Protein AF-A0A0F9J067-F1 (afdb_monomer_lite)

Radius of gyration: 20.47 Å; chains: 1; bounding box: 49×41×65 Å

Organism: NCBI:txid412755

Structure (mmCIF, N/CA/C/O backbone):
data_AF-A0A0F9J067-F1
#
_entry.id   AF-A0A0F9J067-F1
#
loop_
_atom_site.group_PDB
_atom_site.id
_atom_site.type_symbol
_atom_site.label_atom_id
_atom_site.label_alt_id
_atom_site.label_comp_id
_atom_site.label_asym_id
_atom_site.label_entity_id
_atom_site.label_seq_id
_atom_site.pdbx_PDB_ins_code
_atom_site.Cartn_x
_atom_site.Cartn_y
_atom_site.Cartn_z
_atom_site.occupancy
_atom_site.B_iso_or_equiv
_atom_site.auth_seq_id
_atom_site.auth_comp_id
_atom_site.auth_asym_id
_atom_site.auth_atom_id
_atom_site.pdbx_PDB_model_num
ATOM 1 N N . VAL A 1 1 ? 17.848 -17.105 5.115 1.00 39.16 1 VAL A N 1
ATOM 2 C CA . VAL A 1 1 ? 18.273 -16.019 4.209 1.00 39.16 1 VAL A CA 1
ATOM 3 C C . VAL A 1 1 ? 17.125 -15.047 4.229 1.00 39.16 1 VAL A C 1
ATOM 5 O O . VAL A 1 1 ? 16.081 -15.389 3.713 1.00 39.16 1 VAL A O 1
ATOM 8 N N . THR A 1 2 ? 17.241 -13.952 4.971 1.00 39.03 2 THR A N 1
ATOM 9 C CA . THR A 1 2 ? 16.187 -12.936 5.014 1.00 39.03 2 THR A CA 1
ATOM 10 C C . THR A 1 2 ? 16.151 -12.292 3.635 1.00 39.03 2 THR A C 1
ATOM 12 O O . THR A 1 2 ? 17.121 -11.630 3.266 1.00 39.03 2 THR A O 1
ATOM 15 N N . GLY A 1 3 ? 15.093 -12.523 2.853 1.00 42.25 3 GLY A N 1
ATOM 16 C CA . GLY A 1 3 ? 14.877 -11.952 1.512 1.00 42.25 3 GLY A CA 1
ATOM 17 C C . GLY A 1 3 ? 14.774 -10.415 1.465 1.00 42.25 3 GLY A C 1
ATOM 18 O O . GLY A 1 3 ? 14.152 -9.849 0.578 1.00 42.25 3 GLY A O 1
ATOM 19 N N . SER A 1 4 ? 15.368 -9.717 2.431 1.00 48.19 4 SER A N 1
ATOM 20 C CA . SER A 1 4 ? 15.381 -8.262 2.583 1.00 48.19 4 SER A CA 1
ATOM 21 C C . SER A 1 4 ? 16.308 -7.568 1.580 1.00 48.19 4 SER A C 1
ATOM 23 O O . SER A 1 4 ? 16.268 -6.349 1.436 1.00 48.19 4 SER A O 1
ATOM 25 N N . TYR A 1 5 ? 17.146 -8.314 0.855 1.00 47.16 5 TYR A N 1
ATOM 26 C CA . TYR A 1 5 ? 18.001 -7.756 -0.187 1.00 47.16 5 TYR A CA 1
ATOM 27 C C . TYR A 1 5 ? 18.098 -8.697 -1.383 1.00 47.16 5 TYR A C 1
ATOM 29 O O . TYR A 1 5 ? 18.675 -9.781 -1.291 1.00 47.16 5 TYR A O 1
ATOM 37 N N . PHE A 1 6 ? 17.565 -8.237 -2.511 1.00 58.38 6 PHE A N 1
ATOM 38 C CA . PHE A 1 6 ? 17.792 -8.829 -3.820 1.00 58.38 6 PHE A CA 1
ATOM 39 C C . PHE A 1 6 ? 18.492 -7.792 -4.697 1.00 58.38 6 PHE A C 1
ATOM 41 O O . PHE A 1 6 ? 18.097 -6.623 -4.668 1.00 58.38 6 PHE A O 1
ATOM 48 N N . PRO A 1 7 ? 19.530 -8.175 -5.459 1.00 56.91 7 PRO A N 1
ATOM 49 C CA . PRO A 1 7 ? 20.086 -7.293 -6.471 1.00 56.91 7 PRO A CA 1
ATOM 50 C C . PRO A 1 7 ? 19.000 -7.015 -7.515 1.00 56.91 7 PRO A C 1
ATOM 52 O O . PRO A 1 7 ? 18.540 -7.928 -8.198 1.00 56.91 7 PRO A O 1
ATOM 55 N N . LEU A 1 8 ? 18.564 -5.760 -7.598 1.00 67.94 8 LEU A N 1
ATOM 56 C CA . LEU A 1 8 ? 17.595 -5.314 -8.593 1.00 67.94 8 LEU A CA 1
ATOM 57 C C . LEU A 1 8 ? 18.340 -4.876 -9.853 1.00 67.94 8 LEU A C 1
ATOM 59 O O . LEU A 1 8 ? 19.385 -4.231 -9.771 1.00 67.94 8 LEU A O 1
ATOM 63 N N . THR A 1 9 ? 17.791 -5.236 -11.008 1.00 68.12 9 THR A N 1
ATOM 64 C CA . THR A 1 9 ? 18.226 -4.732 -12.314 1.00 68.12 9 THR A CA 1
ATOM 65 C C . THR A 1 9 ? 17.107 -3.861 -12.863 1.00 68.12 9 THR A C 1
ATOM 67 O O . THR A 1 9 ? 15.935 -4.198 -12.710 1.00 68.12 9 THR A O 1
ATOM 70 N N . GLU A 1 10 ? 17.452 -2.725 -13.459 1.00 66.19 10 GLU A N 1
ATOM 71 C CA . GLU A 1 10 ? 16.477 -1.863 -14.120 1.00 66.19 10 GLU A CA 1
ATOM 72 C C . GLU A 1 10 ? 15.984 -2.554 -15.397 1.00 66.19 10 GLU A C 1
ATOM 74 O O . GLU A 1 10 ? 16.762 -2.796 -16.317 1.00 66.19 10 GLU A O 1
ATOM 79 N N . LEU A 1 11 ? 14.702 -2.926 -15.423 1.00 66.75 11 LEU A N 1
ATOM 80 C CA . LEU A 1 11 ? 14.092 -3.658 -16.539 1.00 66.75 11 LEU A CA 1
ATOM 81 C C . LEU A 1 11 ? 13.281 -2.743 -17.475 1.00 66.75 11 LEU A C 1
ATOM 83 O O . LEU A 1 11 ? 13.057 -3.083 -18.636 1.00 66.75 11 LEU A O 1
ATO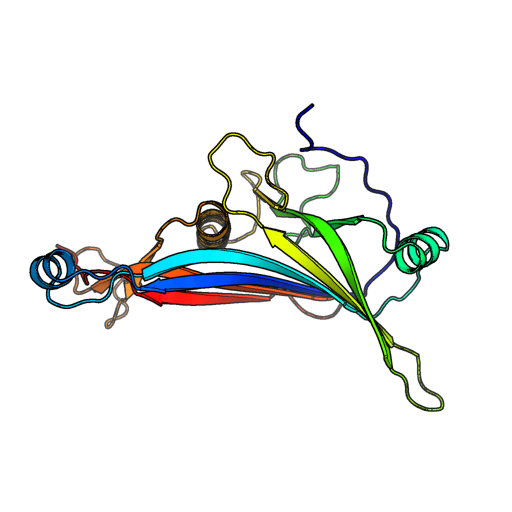M 87 N N . GLY A 1 12 ? 12.884 -1.559 -17.012 1.00 65.19 12 GLY A N 1
ATOM 88 C CA . GLY A 1 12 ? 12.138 -0.597 -17.815 1.00 65.19 12 GLY A CA 1
ATOM 89 C C . GLY A 1 12 ? 12.067 0.775 -17.157 1.00 65.19 12 GLY A C 1
ATOM 90 O O . GLY A 1 12 ? 12.209 0.905 -15.942 1.00 65.19 12 GLY A O 1
ATOM 91 N N . THR A 1 13 ? 11.838 1.792 -17.986 1.00 74.38 13 THR A N 1
ATOM 92 C CA . THR A 1 13 ? 11.758 3.202 -17.576 1.00 74.38 13 THR A CA 1
ATOM 93 C C . THR A 1 13 ? 10.319 3.701 -17.698 1.00 74.38 13 THR A C 1
ATOM 95 O O . THR A 1 13 ? 9.918 4.217 -18.739 1.00 74.38 13 THR A O 1
ATOM 98 N N . ALA A 1 14 ? 9.523 3.505 -16.645 1.00 79.06 14 ALA A N 1
ATOM 99 C CA . ALA A 1 14 ? 8.174 4.067 -16.541 1.00 79.06 14 ALA A CA 1
ATOM 100 C C . ALA A 1 14 ? 8.239 5.539 -16.103 1.00 79.06 14 ALA A C 1
ATOM 102 O O . ALA A 1 14 ? 9.030 5.887 -15.223 1.00 79.06 14 ALA A O 1
ATOM 103 N N . GLN A 1 15 ? 7.407 6.399 -16.693 1.00 81.94 15 GLN A N 1
ATOM 104 C CA . GLN A 1 15 ? 7.349 7.821 -16.329 1.00 81.94 15 GLN A CA 1
ATOM 105 C C . GLN A 1 15 ? 6.304 8.125 -15.250 1.00 81.94 15 GLN A C 1
ATOM 107 O O . GLN A 1 15 ? 6.372 9.185 -14.628 1.00 81.94 15 GLN A O 1
ATOM 112 N N . ALA A 1 16 ? 5.364 7.212 -14.994 1.00 85.25 16 ALA A N 1
ATOM 113 C CA . ALA A 1 16 ? 4.373 7.357 -13.934 1.00 85.25 16 ALA A CA 1
ATOM 114 C C . ALA A 1 16 ? 4.070 6.020 -13.250 1.00 85.25 16 ALA A C 1
ATOM 116 O O . ALA A 1 16 ? 4.153 4.950 -13.860 1.00 85.25 16 ALA A O 1
ATOM 117 N N . PHE A 1 17 ? 3.701 6.092 -11.972 1.00 88.75 17 PHE A N 1
ATOM 118 C CA . PHE A 1 17 ? 3.291 4.936 -11.190 1.00 88.75 17 PHE A CA 1
ATOM 119 C C . PHE A 1 17 ? 2.141 5.270 -10.238 1.00 88.75 17 PHE A C 1
ATOM 121 O O . PHE A 1 17 ? 2.041 6.384 -9.721 1.00 88.75 17 PHE A O 1
ATOM 128 N N . THR A 1 18 ? 1.318 4.263 -9.959 1.00 90.62 18 THR A N 1
ATOM 129 C CA . THR A 1 18 ? 0.327 4.289 -8.881 1.00 90.62 18 THR A CA 1
ATOM 130 C C . THR A 1 18 ? 0.466 3.020 -8.051 1.00 90.62 18 THR A C 1
ATOM 132 O O . THR A 1 18 ? 0.368 1.919 -8.577 1.00 90.62 18 THR A O 1
ATOM 135 N N . LEU A 1 19 ? 0.716 3.164 -6.753 1.00 90.00 19 LEU A N 1
ATOM 136 C CA . LEU A 1 19 ? 0.736 2.086 -5.768 1.00 90.00 19 LEU A CA 1
ATOM 137 C C . LEU A 1 19 ? -0.532 2.186 -4.920 1.00 90.00 19 LEU A C 1
ATOM 139 O O . LEU A 1 19 ? -0.690 3.136 -4.159 1.00 90.00 19 LEU A O 1
ATOM 143 N N . THR A 1 20 ? -1.397 1.184 -4.998 1.00 91.81 20 THR A N 1
ATOM 144 C CA . THR A 1 20 ? -2.650 1.125 -4.244 1.00 91.81 20 THR A CA 1
ATOM 145 C C . THR A 1 20 ? -2.626 -0.050 -3.280 1.00 91.81 20 THR A C 1
ATOM 147 O O . THR A 1 20 ? -2.474 -1.205 -3.667 1.00 91.81 20 THR A O 1
ATOM 150 N N . GLN A 1 21 ? -2.789 0.247 -2.000 1.00 89.88 21 GLN A N 1
ATOM 151 C CA . GLN A 1 21 ? -2.841 -0.707 -0.902 1.00 89.88 21 GLN A CA 1
ATOM 152 C C . GLN A 1 21 ? -4.263 -0.697 -0.350 1.00 89.88 21 GLN A C 1
ATOM 154 O O . GLN A 1 21 ? -4.714 0.337 0.127 1.00 89.88 21 GLN A O 1
ATOM 159 N N . THR A 1 22 ? -4.974 -1.817 -0.417 1.00 90.75 22 THR A N 1
ATOM 160 C CA . THR A 1 22 ? -6.360 -1.952 0.059 1.00 90.75 22 THR A CA 1
ATOM 161 C C . THR A 1 22 ? -6.450 -3.040 1.113 1.00 90.75 22 THR A C 1
ATOM 163 O O . THR A 1 22 ? -5.747 -4.046 1.039 1.00 90.75 22 THR A O 1
ATOM 166 N N . ALA A 1 23 ? -7.298 -2.836 2.115 1.00 86.94 23 ALA A N 1
ATOM 167 C CA . ALA A 1 23 ? -7.618 -3.832 3.122 1.00 86.94 23 ALA A CA 1
ATOM 168 C C . ALA A 1 23 ? -9.133 -3.900 3.303 1.00 86.94 23 ALA A C 1
ATOM 170 O O . ALA A 1 23 ? -9.772 -2.912 3.668 1.00 86.94 23 ALA A O 1
ATOM 171 N N . ASP A 1 24 ? -9.695 -5.086 3.089 1.00 85.94 24 ASP A N 1
ATOM 172 C CA . ASP A 1 24 ? -11.110 -5.330 3.350 1.00 85.94 24 ASP A CA 1
ATOM 173 C C . ASP A 1 24 ? -11.381 -5.274 4.853 1.00 85.94 24 ASP A C 1
ATOM 175 O O . ASP A 1 24 ? -10.602 -5.803 5.651 1.00 85.94 24 ASP A O 1
ATOM 179 N N . THR A 1 25 ? -12.512 -4.706 5.263 1.00 85.50 25 THR A N 1
ATOM 180 C CA . THR A 1 25 ? -12.922 -4.674 6.670 1.00 85.50 25 THR A CA 1
ATOM 181 C C . THR A 1 25 ? -14.102 -5.598 6.928 1.00 85.50 25 THR A C 1
ATOM 183 O O . THR A 1 25 ? -14.994 -5.782 6.104 1.00 85.50 25 THR A O 1
ATOM 186 N N . THR A 1 26 ? -14.103 -6.222 8.101 1.00 86.12 26 THR A N 1
ATOM 187 C CA . THR A 1 26 ? -15.228 -7.012 8.603 1.00 86.12 26 THR A CA 1
ATOM 188 C C . THR A 1 26 ? -15.712 -6.418 9.912 1.00 86.12 26 THR A C 1
ATOM 190 O O . THR A 1 26 ? -14.909 -6.109 10.796 1.00 86.12 26 THR A O 1
ATOM 193 N N . ASP A 1 27 ? -17.030 -6.299 10.036 1.00 86.44 27 ASP A N 1
ATOM 194 C CA . ASP A 1 27 ? -17.684 -5.919 11.280 1.00 86.44 27 ASP A CA 1
ATOM 195 C C . ASP A 1 27 ? -17.600 -7.085 12.279 1.00 86.44 27 ASP A C 1
ATOM 197 O O . ASP A 1 27 ? -18.097 -8.185 12.027 1.00 86.44 27 ASP A O 1
ATOM 201 N N . THR A 1 28 ? -16.921 -6.854 13.400 1.00 85.31 28 THR A N 1
ATOM 202 C CA . THR A 1 28 ? -16.752 -7.828 14.488 1.00 85.31 28 THR A CA 1
ATOM 203 C C . THR A 1 28 ? -17.627 -7.509 15.695 1.00 85.31 28 THR A C 1
ATOM 205 O O . THR A 1 28 ? -17.413 -8.065 16.770 1.00 85.31 28 THR A O 1
ATOM 208 N N . THR A 1 29 ? -18.589 -6.598 15.545 1.00 84.81 29 THR A N 1
ATOM 209 C CA . THR A 1 29 ? -19.422 -6.115 16.646 1.00 84.81 29 THR A CA 1
ATOM 210 C C . THR A 1 29 ? -20.325 -7.223 17.167 1.00 84.81 29 THR A C 1
ATOM 212 O O . THR A 1 29 ? -21.218 -7.705 16.470 1.00 84.81 29 THR A O 1
ATOM 215 N N . ASP A 1 30 ? -20.138 -7.592 18.430 1.00 84.69 30 ASP A N 1
ATOM 216 C CA . ASP A 1 30 ? -21.085 -8.422 19.164 1.00 84.69 30 ASP A CA 1
ATOM 217 C C . ASP A 1 30 ? -21.931 -7.578 20.131 1.00 84.69 30 ASP A C 1
ATOM 219 O O . ASP A 1 30 ? -21.621 -6.424 20.442 1.00 84.69 30 ASP A O 1
ATOM 223 N N . PHE A 1 31 ? -23.043 -8.146 20.610 1.00 81.31 31 PHE A N 1
ATOM 224 C CA . PHE A 1 31 ? -23.955 -7.435 21.512 1.00 81.31 31 PHE A CA 1
ATOM 225 C C . PHE A 1 31 ? -23.275 -6.976 22.808 1.00 81.31 31 PHE A C 1
ATOM 227 O O . PHE A 1 31 ? -23.651 -5.936 23.345 1.00 81.31 31 PHE A O 1
ATOM 234 N N . ALA A 1 32 ? -22.287 -7.723 23.309 1.00 85.88 32 ALA A N 1
ATOM 235 C CA . ALA A 1 32 ? -21.569 -7.363 24.528 1.00 85.88 32 ALA A CA 1
ATOM 236 C C . ALA A 1 32 ? -20.659 -6.146 24.294 1.00 85.88 32 ALA A C 1
ATOM 238 O O . ALA A 1 32 ? -20.650 -5.211 25.093 1.00 85.88 32 ALA A O 1
ATOM 239 N N . THR A 1 33 ? -19.961 -6.124 23.164 1.00 81.50 33 THR A N 1
ATOM 240 C CA . THR A 1 33 ? -19.059 -5.061 22.721 1.00 81.50 33 THR A CA 1
ATOM 241 C C . THR A 1 33 ? -19.837 -3.793 22.407 1.00 81.50 33 THR A C 1
ATOM 243 O O . THR A 1 33 ? -19.476 -2.730 22.904 1.00 81.50 33 THR A O 1
ATOM 246 N N . ALA A 1 34 ? -20.958 -3.906 21.687 1.00 80.69 34 ALA A N 1
ATOM 247 C CA . ALA A 1 34 ? -21.856 -2.784 21.422 1.00 80.69 34 ALA A CA 1
ATOM 248 C C . ALA A 1 34 ? -22.423 -2.183 22.719 1.00 80.69 34 ALA A C 1
ATOM 250 O O . ALA A 1 34 ? -22.503 -0.967 22.871 1.00 80.69 34 ALA A O 1
ATOM 251 N N . GLN A 1 35 ? -22.804 -3.011 23.695 1.00 79.56 35 GLN A N 1
ATOM 252 C CA . GLN A 1 35 ? -23.283 -2.508 24.987 1.00 79.56 35 GLN A CA 1
ATOM 253 C C . GLN A 1 35 ? -22.170 -1.836 25.800 1.00 79.56 35 GLN A C 1
ATOM 255 O O . GLN A 1 35 ? -22.423 -0.825 26.452 1.00 79.56 35 GLN A O 1
ATOM 260 N N . ALA A 1 36 ? -20.949 -2.370 25.748 1.00 80.56 36 ALA A N 1
ATOM 261 C CA . ALA A 1 36 ? -19.805 -1.839 26.482 1.00 80.56 36 ALA A CA 1
ATOM 262 C C . ALA A 1 36 ? -19.245 -0.542 25.878 1.00 80.56 36 ALA A C 1
ATOM 264 O O . ALA A 1 36 ? -18.768 0.314 26.621 1.00 80.56 36 ALA A O 1
ATOM 265 N N . ASN A 1 37 ? -19.298 -0.382 24.552 1.00 77.94 37 ASN A N 1
ATOM 266 C CA . ASN A 1 37 ? -18.706 0.762 23.859 1.00 77.94 37 ASN A CA 1
ATOM 267 C C . ASN A 1 37 ? -19.696 1.908 23.588 1.00 77.94 37 ASN A C 1
ATOM 269 O O . ASN A 1 37 ? -19.266 2.969 23.153 1.00 77.94 37 ASN A O 1
ATOM 273 N N . GLY A 1 38 ? -20.990 1.740 23.883 1.00 79.12 38 GLY A N 1
ATOM 274 C CA . GLY A 1 38 ? -22.013 2.769 23.656 1.00 79.12 38 GLY A CA 1
ATOM 275 C C . GLY A 1 38 ? -22.733 2.666 22.308 1.00 79.12 38 GLY A C 1
ATOM 276 O O . GLY A 1 38 ? -23.347 3.637 21.871 1.00 79.12 38 GLY A O 1
ATOM 277 N N . GLY A 1 39 ? -22.693 1.495 21.671 1.00 78.06 39 GLY A N 1
ATOM 278 C CA . GLY A 1 39 ? -23.427 1.168 20.449 1.00 78.06 39 GLY A CA 1
ATOM 279 C C . GLY A 1 39 ? -22.644 1.414 19.163 1.00 78.06 39 GLY A C 1
ATOM 280 O O . GLY A 1 39 ? -23.259 1.518 18.105 1.00 78.06 39 GLY A O 1
ATOM 281 N N . PHE A 1 40 ? -21.317 1.536 19.241 1.00 82.50 40 PHE A N 1
ATOM 282 C CA . PHE A 1 40 ? -20.477 1.745 18.064 1.00 82.50 40 PHE A CA 1
ATOM 283 C C . PHE A 1 40 ? -20.033 0.422 17.449 1.00 82.50 40 PHE A C 1
ATOM 285 O O . PHE A 1 40 ? -19.800 -0.565 18.153 1.00 82.50 40 PHE A O 1
ATOM 292 N N . ASN A 1 41 ? -19.848 0.424 16.133 1.00 83.69 41 ASN A N 1
ATOM 293 C CA . ASN A 1 41 ? -19.361 -0.756 15.438 1.00 83.69 41 ASN A CA 1
ATOM 294 C C . ASN A 1 41 ? -17.843 -0.889 15.603 1.00 83.69 41 ASN A C 1
ATOM 296 O O . ASN A 1 41 ? -17.102 0.089 15.493 1.00 83.69 41 ASN A O 1
ATOM 300 N N . THR A 1 42 ? -17.377 -2.109 15.834 1.00 85.00 42 THR A N 1
ATOM 301 C CA . THR A 1 42 ? -15.963 -2.489 15.793 1.00 85.00 42 THR A CA 1
ATOM 302 C C . THR A 1 42 ? -15.644 -3.131 14.452 1.00 85.00 42 THR A C 1
ATOM 304 O O . THR A 1 42 ? -16.280 -4.112 14.067 1.00 85.00 42 THR A O 1
ATOM 307 N N . MET A 1 43 ? -14.656 -2.583 13.755 1.00 85.12 43 MET A N 1
ATOM 308 C CA . MET A 1 43 ? -14.187 -3.041 12.454 1.00 85.12 43 MET A CA 1
ATOM 309 C C . MET A 1 43 ? -12.793 -3.638 12.590 1.00 85.12 43 MET A C 1
ATOM 311 O O . MET A 1 43 ? -11.947 -3.103 13.304 1.00 85.12 43 MET A O 1
ATOM 315 N N . ARG A 1 44 ? -12.540 -4.716 11.853 1.00 83.50 44 ARG A N 1
ATOM 316 C CA . ARG A 1 44 ? -11.225 -5.351 11.757 1.00 83.50 44 ARG A CA 1
ATOM 317 C C . ARG A 1 44 ? -10.830 -5.503 10.295 1.00 83.50 44 ARG A C 1
ATOM 319 O O . ARG A 1 44 ? -11.647 -5.949 9.493 1.00 83.50 44 ARG A O 1
ATOM 326 N N . GLN A 1 45 ? -9.582 -5.185 9.963 1.00 82.38 45 GLN A N 1
ATOM 327 C CA . GLN A 1 45 ? -9.026 -5.464 8.637 1.00 82.38 45 GLN A CA 1
ATOM 328 C C . GLN A 1 45 ? -8.884 -6.972 8.398 1.00 82.38 45 GLN A C 1
ATOM 330 O O . GLN A 1 45 ? -8.707 -7.763 9.327 1.00 82.38 45 GLN A O 1
ATOM 335 N N . THR A 1 46 ? -8.986 -7.373 7.139 1.00 80.56 46 THR A N 1
ATOM 336 C CA . THR A 1 46 ? -8.939 -8.766 6.705 1.00 80.56 46 THR A CA 1
ATOM 337 C C . THR A 1 46 ? -7.939 -8.930 5.566 1.00 80.56 46 THR A C 1
ATOM 339 O O . THR A 1 46 ? -6.742 -8.747 5.790 1.00 80.56 46 THR A O 1
ATOM 342 N N . LEU A 1 47 ? -8.378 -9.316 4.370 1.00 82.62 47 LEU A N 1
ATOM 343 C CA . LEU A 1 47 ? -7.476 -9.523 3.246 1.00 82.62 47 LEU A CA 1
ATOM 344 C C . LEU A 1 47 ? -6.882 -8.180 2.808 1.00 82.62 47 LEU A C 1
ATOM 346 O O . LEU A 1 47 ? -7.621 -7.248 2.495 1.00 82.62 47 LEU A O 1
ATOM 350 N N . ALA A 1 48 ? -5.552 -8.102 2.785 1.00 84.69 48 ALA A N 1
ATOM 351 C CA . ALA A 1 48 ? -4.828 -6.965 2.241 1.00 84.69 48 ALA A CA 1
ATOM 352 C C . ALA A 1 48 ? -4.387 -7.274 0.806 1.00 84.69 48 ALA A C 1
ATOM 354 O O . ALA A 1 48 ? -3.901 -8.367 0.506 1.00 84.69 48 ALA A O 1
ATOM 355 N N . THR A 1 49 ? -4.545 -6.305 -0.082 1.00 86.75 49 THR A N 1
ATOM 356 C CA . THR A 1 49 ? -4.152 -6.396 -1.487 1.00 86.75 49 THR A CA 1
ATOM 357 C C . THR A 1 49 ? -3.313 -5.181 -1.844 1.00 86.75 49 THR A C 1
ATOM 359 O O . THR A 1 49 ? -3.641 -4.058 -1.467 1.00 86.75 49 THR A O 1
ATOM 362 N N . VAL A 1 50 ? -2.220 -5.405 -2.565 1.00 87.44 50 VAL A N 1
ATOM 363 C CA . VAL A 1 50 ? -1.332 -4.354 -3.055 1.00 87.44 50 VAL A CA 1
ATOM 364 C C . VAL A 1 50 ? -1.264 -4.453 -4.569 1.00 87.44 50 VAL A C 1
ATOM 366 O O . VAL A 1 50 ? -0.847 -5.475 -5.111 1.00 87.44 50 VAL A O 1
ATOM 369 N N . ALA A 1 51 ? -1.650 -3.379 -5.241 1.00 88.62 51 ALA A N 1
ATOM 370 C CA . ALA A 1 51 ? -1.585 -3.237 -6.682 1.00 88.62 51 ALA A CA 1
ATOM 371 C C . ALA A 1 51 ? -0.601 -2.125 -7.055 1.00 88.62 51 ALA A C 1
ATOM 373 O O . ALA A 1 51 ? -0.533 -1.096 -6.385 1.00 88.62 51 ALA A O 1
ATOM 374 N N . ILE A 1 52 ? 0.160 -2.340 -8.123 1.00 88.38 52 ILE A N 1
ATOM 375 C CA . ILE A 1 52 ? 1.024 -1.328 -8.727 1.00 88.38 52 ILE A CA 1
ATOM 376 C C . ILE A 1 52 ? 0.643 -1.203 -10.192 1.00 88.38 52 ILE A C 1
ATOM 378 O O . ILE A 1 52 ? 0.621 -2.191 -10.918 1.00 88.38 52 ILE A O 1
ATOM 382 N N . GLU A 1 53 ? 0.395 0.013 -10.638 1.00 87.75 53 GLU A N 1
ATOM 383 C CA . GLU A 1 53 ? 0.281 0.348 -12.046 1.00 87.75 53 GLU A CA 1
ATOM 384 C C . GLU A 1 53 ? 1.517 1.140 -12.458 1.00 87.75 53 GLU A C 1
ATOM 386 O O . GLU A 1 53 ? 1.860 2.134 -11.817 1.00 87.75 53 GLU A O 1
ATOM 391 N N . LEU A 1 54 ? 2.194 0.683 -13.509 1.00 85.31 54 LEU A N 1
ATOM 392 C CA . LEU A 1 54 ? 3.273 1.412 -14.168 1.00 85.31 54 LEU A CA 1
ATOM 393 C C . LEU A 1 54 ? 2.776 1.831 -15.546 1.00 85.31 54 LEU A C 1
ATOM 395 O O . LEU A 1 54 ? 2.258 0.996 -16.283 1.00 85.31 54 LEU A O 1
ATOM 399 N N . SER A 1 55 ? 2.944 3.103 -15.890 1.00 83.44 55 SER A N 1
ATOM 400 C CA . SER A 1 55 ? 2.494 3.645 -17.173 1.00 83.44 55 SER A CA 1
ATOM 401 C C . SER A 1 55 ? 3.557 4.534 -17.809 1.00 83.44 55 SER A C 1
ATOM 403 O O . SER A 1 55 ? 4.523 4.947 -17.152 1.00 83.44 55 SER A O 1
ATOM 405 N N . GLN A 1 56 ? 3.369 4.845 -19.095 1.00 75.31 56 GLN A N 1
ATOM 406 C CA . GLN A 1 56 ? 4.244 5.741 -19.854 1.00 75.31 56 GLN A CA 1
ATOM 407 C C . GLN A 1 56 ? 5.676 5.216 -19.916 1.00 75.31 56 GLN A C 1
ATOM 409 O O . GLN A 1 56 ? 6.639 5.910 -19.578 1.00 75.31 56 GLN A O 1
ATOM 414 N N . PHE A 1 57 ? 5.817 3.957 -20.328 1.00 76.00 57 PHE A N 1
ATOM 415 C CA . PHE A 1 57 ? 7.125 3.365 -20.576 1.00 76.00 57 PHE A CA 1
ATOM 416 C C . PHE A 1 57 ? 7.830 4.092 -21.727 1.00 76.00 57 PHE A C 1
ATOM 418 O O . PHE A 1 57 ? 7.348 4.123 -22.854 1.00 76.00 57 PHE A O 1
ATOM 425 N N . TYR A 1 58 ? 8.991 4.683 -21.437 1.00 59.22 58 TYR A N 1
ATOM 426 C CA . TYR A 1 58 ? 9.835 5.343 -22.439 1.00 59.22 58 TYR A CA 1
ATOM 427 C C . TYR A 1 58 ? 10.752 4.346 -23.158 1.00 59.22 58 TYR A C 1
ATOM 429 O O . TYR A 1 58 ? 10.995 4.441 -24.359 1.00 59.22 58 TYR A O 1
ATOM 437 N N . SER A 1 59 ? 11.284 3.374 -22.416 1.00 65.06 59 SER A N 1
ATOM 438 C CA . SER A 1 59 ? 12.029 2.249 -22.974 1.00 65.06 59 SER A CA 1
ATOM 439 C C . SER A 1 59 ? 11.877 1.007 -22.100 1.00 65.06 59 SER A C 1
ATOM 441 O O . SER A 1 59 ? 11.892 1.091 -20.866 1.00 65.06 59 SER A O 1
ATOM 443 N N . VAL A 1 60 ? 11.748 -0.145 -22.756 1.00 66.31 60 VAL A N 1
ATOM 444 C CA . VAL A 1 60 ? 11.648 -1.468 -22.130 1.00 66.31 60 VAL A CA 1
ATOM 445 C C . VAL A 1 60 ? 12.828 -2.327 -22.572 1.00 66.31 60 VAL A C 1
ATOM 447 O O . VAL A 1 60 ? 13.150 -2.401 -23.761 1.00 66.31 60 VAL A O 1
ATOM 450 N N . ALA A 1 61 ? 13.508 -2.972 -21.624 1.00 66.94 61 ALA A N 1
ATOM 451 C CA . ALA A 1 61 ? 14.544 -3.940 -21.962 1.00 66.94 61 ALA A CA 1
ATOM 452 C C . ALA A 1 61 ? 13.903 -5.193 -22.585 1.00 66.94 61 ALA A C 1
ATOM 454 O O . ALA A 1 61 ? 12.792 -5.583 -22.227 1.00 66.94 61 ALA A O 1
ATOM 455 N N . ALA A 1 62 ? 14.623 -5.886 -23.472 1.00 64.06 62 ALA A N 1
ATOM 456 C CA . ALA A 1 62 ? 14.137 -7.141 -24.061 1.00 64.06 62 ALA A CA 1
ATOM 457 C C . ALA A 1 62 ? 13.796 -8.203 -22.991 1.00 64.06 62 ALA A C 1
ATOM 459 O O . ALA A 1 62 ? 12.897 -9.021 -23.175 1.00 64.06 62 ALA A O 1
ATOM 460 N N . GLU A 1 63 ? 14.494 -8.157 -21.855 1.00 68.00 63 GLU A N 1
ATOM 461 C CA . GLU A 1 63 ? 14.283 -9.024 -20.692 1.00 68.00 63 GLU A CA 1
ATOM 462 C C . GLU A 1 63 ? 12.959 -8.730 -19.971 1.00 68.00 63 GLU A C 1
ATOM 464 O O . GLU A 1 63 ? 12.316 -9.657 -19.485 1.00 68.00 63 GLU A O 1
ATOM 469 N N . PHE A 1 64 ? 12.504 -7.472 -19.962 1.00 72.25 64 PHE A N 1
ATOM 470 C CA . PHE A 1 64 ? 11.204 -7.097 -19.402 1.00 72.25 64 PHE A CA 1
ATOM 471 C C . PHE A 1 64 ? 10.065 -7.680 -20.232 1.00 72.25 64 PHE A C 1
ATOM 473 O O . PHE A 1 64 ? 9.192 -8.352 -19.694 1.00 72.25 64 PHE A O 1
ATOM 480 N N . HIS A 1 65 ? 10.136 -7.528 -21.556 1.00 70.38 65 HIS A N 1
ATOM 481 C CA . HIS A 1 65 ? 9.151 -8.112 -22.466 1.00 70.38 65 HIS A CA 1
ATOM 482 C C . HIS A 1 65 ? 9.100 -9.646 -22.333 1.00 70.38 65 HIS A C 1
ATOM 484 O O . HIS A 1 65 ? 8.023 -10.240 -22.309 1.00 70.38 65 HIS A O 1
ATOM 490 N N . ALA A 1 66 ? 10.255 -10.309 -22.194 1.00 73.31 66 ALA A N 1
ATOM 491 C CA . ALA A 1 66 ? 10.306 -11.752 -21.958 1.00 73.31 66 ALA A CA 1
ATOM 492 C C . ALA A 1 66 ? 9.647 -12.155 -20.624 1.00 73.31 66 ALA A C 1
ATOM 494 O O . ALA A 1 66 ? 8.884 -13.123 -20.599 1.00 73.31 66 ALA A O 1
ATOM 495 N N . ALA A 1 67 ? 9.886 -11.399 -19.546 1.00 72.44 67 ALA A N 1
ATOM 496 C CA . ALA A 1 67 ? 9.267 -11.637 -18.242 1.00 72.44 67 ALA A CA 1
ATOM 497 C C . ALA A 1 67 ? 7.742 -11.423 -18.265 1.00 72.44 67 ALA A C 1
ATOM 499 O O . ALA A 1 67 ? 7.000 -12.207 -17.669 1.00 72.44 67 ALA A O 1
ATOM 500 N N . LEU A 1 68 ? 7.260 -10.414 -19.002 1.00 73.25 68 LEU A N 1
ATOM 501 C CA . LEU A 1 68 ? 5.827 -10.180 -19.212 1.00 73.25 68 LEU A CA 1
ATOM 502 C C . LEU A 1 68 ? 5.168 -11.346 -19.963 1.00 73.25 68 LEU A C 1
ATOM 504 O O . LEU A 1 68 ? 4.139 -11.859 -19.520 1.00 73.25 68 LEU A O 1
ATOM 508 N N . LEU A 1 69 ? 5.788 -11.828 -21.048 1.00 76.19 69 LEU A N 1
ATOM 509 C CA . LEU A 1 69 ? 5.292 -12.978 -21.816 1.00 76.19 69 LEU A CA 1
ATOM 510 C C . LEU A 1 69 ? 5.265 -14.270 -20.991 1.00 76.19 69 LEU A C 1
ATOM 512 O O . LEU A 1 69 ? 4.319 -15.054 -21.099 1.00 76.19 69 LEU A O 1
ATOM 516 N N . ALA A 1 70 ? 6.292 -14.496 -20.172 1.00 78.81 70 ALA A N 1
ATOM 517 C CA . ALA A 1 70 ? 6.381 -15.658 -19.293 1.00 78.81 70 ALA A CA 1
ATOM 518 C C . ALA A 1 70 ? 5.445 -15.562 -18.072 1.00 78.81 70 ALA A C 1
ATOM 520 O O . ALA A 1 70 ? 5.147 -16.584 -17.452 1.00 78.81 70 ALA A O 1
ATOM 521 N N . ARG A 1 71 ? 4.926 -14.359 -17.773 1.00 74.75 71 ARG A N 1
ATOM 522 C CA . ARG A 1 71 ? 4.194 -14.023 -16.539 1.00 74.75 71 ARG A CA 1
ATOM 523 C C . ARG A 1 71 ? 5.010 -14.341 -15.288 1.00 74.75 71 ARG A C 1
ATOM 525 O O . ARG A 1 71 ? 4.477 -14.855 -14.299 1.00 74.75 71 ARG A O 1
ATOM 532 N N . ASP A 1 72 ? 6.300 -14.044 -15.366 1.00 79.19 72 ASP A N 1
ATOM 533 C CA . ASP A 1 72 ? 7.235 -14.278 -14.277 1.00 79.19 72 ASP A CA 1
ATOM 534 C C . ASP A 1 72 ? 6.940 -13.348 -13.091 1.00 79.19 72 ASP A C 1
ATOM 536 O O . ASP A 1 72 ? 6.377 -12.259 -13.229 1.00 79.19 72 ASP A O 1
ATOM 540 N N . GLU A 1 73 ? 7.309 -13.803 -11.894 1.00 78.38 73 GLU A N 1
ATOM 541 C CA . GLU A 1 73 ? 7.260 -12.987 -10.682 1.00 78.38 73 GLU A CA 1
ATOM 542 C C . GLU A 1 73 ? 8.382 -11.946 -10.716 1.00 78.38 73 GLU A C 1
ATOM 544 O O . GLU A 1 73 ? 9.554 -12.287 -10.882 1.00 78.38 73 GLU A O 1
ATOM 549 N N . LEU A 1 74 ? 8.026 -10.677 -10.524 1.00 79.19 74 LEU A N 1
ATOM 550 C CA . LEU A 1 74 ? 8.960 -9.556 -10.514 1.00 79.19 74 LEU A CA 1
ATOM 551 C C . LEU A 1 74 ? 8.988 -8.894 -9.140 1.00 79.19 74 LEU A C 1
ATOM 553 O O . LEU A 1 74 ? 7.952 -8.667 -8.517 1.00 79.19 74 LEU A O 1
ATOM 557 N N . ILE A 1 75 ? 10.186 -8.541 -8.675 1.00 80.88 75 ILE A N 1
ATOM 558 C CA . ILE A 1 75 ? 10.346 -7.703 -7.486 1.00 80.88 75 ILE A CA 1
ATOM 559 C C . ILE A 1 75 ? 10.302 -6.249 -7.937 1.00 80.88 75 ILE A C 1
ATOM 561 O O . ILE A 1 75 ? 11.200 -5.795 -8.646 1.00 80.88 75 ILE A O 1
ATOM 565 N N . ILE A 1 76 ? 9.279 -5.519 -7.502 1.00 81.94 76 ILE A N 1
ATOM 566 C CA . ILE A 1 76 ? 9.150 -4.087 -7.779 1.00 81.94 76 ILE A CA 1
ATOM 567 C C . ILE A 1 76 ? 9.544 -3.318 -6.524 1.00 81.94 76 ILE A C 1
ATOM 569 O O . ILE A 1 76 ? 9.116 -3.656 -5.417 1.00 81.94 76 ILE A O 1
ATOM 573 N N . GLN A 1 77 ? 10.368 -2.287 -6.7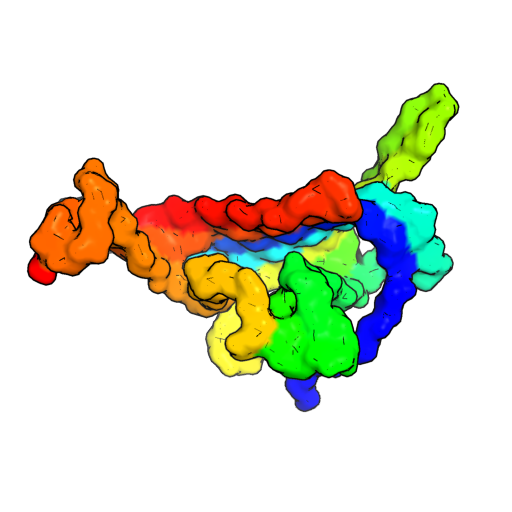08 1.00 83.75 77 GLN A N 1
ATOM 574 C CA . GLN A 1 77 ? 10.783 -1.371 -5.656 1.00 83.75 77 GLN A CA 1
ATOM 575 C C . GLN A 1 77 ? 10.414 0.065 -6.027 1.00 83.75 77 GLN A C 1
ATOM 577 O O . GLN A 1 77 ? 10.781 0.532 -7.102 1.00 83.75 77 GLN A O 1
ATOM 582 N N . ILE A 1 78 ? 9.766 0.780 -5.108 1.00 84.00 78 ILE A N 1
ATOM 583 C CA . ILE A 1 78 ? 9.420 2.198 -5.256 1.00 84.00 78 ILE A CA 1
ATOM 584 C C . ILE A 1 78 ? 10.081 2.981 -4.119 1.00 84.00 78 ILE A C 1
ATOM 586 O O . ILE A 1 78 ? 9.983 2.583 -2.959 1.00 84.00 78 ILE A O 1
ATOM 590 N N . ASN A 1 79 ? 10.740 4.098 -4.444 1.00 84.25 79 ASN A N 1
ATOM 591 C CA . ASN A 1 79 ? 11.348 5.005 -3.466 1.00 84.25 79 ASN A CA 1
ATOM 592 C C . ASN A 1 79 ? 10.773 6.434 -3.591 1.00 84.25 79 ASN A C 1
ATOM 594 O O . ASN A 1 79 ? 11.378 7.273 -4.265 1.00 84.25 79 ASN A O 1
ATOM 598 N N . PRO A 1 80 ? 9.613 6.735 -2.973 1.00 79.62 80 PRO A N 1
ATOM 599 C CA . PRO A 1 80 ? 8.948 8.037 -3.095 1.00 79.62 80 PRO A CA 1
ATOM 600 C C . PRO A 1 80 ? 9.723 9.228 -2.526 1.00 79.62 80 PRO A C 1
ATOM 602 O O . PRO A 1 80 ? 9.455 10.361 -2.914 1.00 79.62 80 PRO A O 1
ATOM 605 N N . ASP A 1 81 ? 10.651 9.020 -1.592 1.00 73.38 81 ASP A N 1
ATOM 606 C CA . ASP A 1 81 ? 11.386 10.137 -0.986 1.00 73.38 81 ASP A CA 1
ATOM 607 C C . ASP A 1 81 ? 12.567 10.623 -1.843 1.00 73.38 81 ASP A C 1
ATOM 609 O O . ASP A 1 81 ? 13.175 11.648 -1.531 1.00 73.38 81 ASP A O 1
ATOM 613 N N . GLY A 1 82 ? 12.906 9.889 -2.912 1.00 71.00 82 GLY A N 1
ATOM 614 C CA . GLY A 1 82 ? 14.047 10.169 -3.790 1.00 71.00 82 GLY A CA 1
ATOM 615 C C . GLY A 1 82 ? 15.416 10.153 -3.092 1.00 71.00 82 GLY A C 1
ATOM 616 O O . GLY A 1 82 ? 16.431 10.409 -3.736 1.00 71.00 82 GLY A O 1
ATOM 617 N N . ALA A 1 83 ? 15.467 9.860 -1.789 1.00 69.38 83 ALA A N 1
ATOM 618 C CA . ALA A 1 83 ? 16.654 9.999 -0.954 1.00 69.38 83 ALA A CA 1
ATOM 619 C C . ALA A 1 83 ? 17.528 8.736 -0.954 1.00 69.38 83 ALA A C 1
ATOM 621 O O . ALA A 1 83 ? 18.734 8.831 -0.692 1.00 69.38 83 ALA A O 1
ATOM 622 N N . TYR A 1 84 ? 16.955 7.587 -1.341 1.00 66.31 84 TYR A N 1
ATOM 623 C CA . TYR A 1 84 ? 17.681 6.344 -1.583 1.00 66.31 84 TYR A CA 1
ATOM 624 C C . TYR A 1 84 ? 18.506 6.431 -2.870 1.00 66.31 84 TYR A C 1
ATOM 626 O O . TYR A 1 84 ? 18.219 5.841 -3.908 1.00 66.31 84 TYR A O 1
ATOM 634 N N . THR A 1 85 ? 19.584 7.189 -2.783 1.00 59.88 85 THR A N 1
ATOM 635 C CA . THR A 1 85 ? 20.746 7.029 -3.645 1.00 59.88 85 THR A CA 1
ATOM 636 C C . THR A 1 85 ? 21.671 6.072 -2.901 1.00 59.88 85 THR A C 1
ATOM 638 O O . THR A 1 85 ? 21.783 6.173 -1.681 1.00 59.88 85 THR A O 1
ATOM 641 N N . GLY A 1 86 ? 22.373 5.155 -3.571 1.00 56.41 86 GLY A N 1
ATOM 642 C CA . GLY A 1 86 ? 23.313 4.224 -2.912 1.00 56.41 86 GLY A CA 1
ATOM 643 C C . GLY A 1 86 ? 24.421 4.882 -2.055 1.00 56.41 86 GLY A C 1
ATOM 644 O O . GLY A 1 86 ? 25.263 4.182 -1.501 1.00 56.41 86 GLY A O 1
ATOM 645 N N . ALA A 1 87 ? 24.426 6.216 -1.948 1.00 51.12 87 ALA A N 1
ATOM 646 C CA . ALA A 1 87 ? 25.270 7.059 -1.116 1.00 51.12 87 ALA A CA 1
ATOM 647 C C . ALA A 1 87 ? 24.680 7.418 0.271 1.00 51.12 87 ALA A C 1
ATOM 649 O O . ALA A 1 87 ? 25.446 7.856 1.128 1.00 51.12 87 ALA A O 1
ATOM 650 N N . SER A 1 88 ? 23.373 7.247 0.525 1.00 53.50 88 SER A N 1
ATOM 651 C CA . SER A 1 88 ? 22.752 7.560 1.826 1.00 53.50 88 SER A CA 1
ATOM 652 C C . SER A 1 88 ? 22.057 6.332 2.427 1.00 53.50 88 SER A C 1
ATOM 654 O O . SER A 1 88 ? 20.916 6.031 2.082 1.00 53.50 88 SER A O 1
ATOM 656 N N . PRO A 1 89 ? 22.710 5.603 3.351 1.00 64.19 89 PRO A N 1
ATOM 657 C CA . PRO A 1 89 ? 22.149 4.387 3.940 1.00 64.19 89 PRO A CA 1
ATOM 658 C C . PRO A 1 89 ? 21.076 4.656 5.008 1.00 64.19 89 PRO A C 1
ATOM 660 O O . PRO A 1 89 ? 20.591 3.712 5.623 1.00 64.19 89 PRO A O 1
ATOM 663 N N . THR A 1 90 ? 20.735 5.918 5.287 1.00 65.75 90 THR A N 1
ATOM 664 C CA . THR A 1 90 ? 19.857 6.303 6.408 1.00 65.75 90 THR A CA 1
ATOM 665 C C . THR A 1 90 ? 18.643 7.135 6.003 1.00 65.75 90 THR A C 1
ATOM 667 O O . THR A 1 90 ? 17.708 7.239 6.796 1.00 65.75 90 THR A O 1
ATOM 670 N N . ALA A 1 91 ? 18.633 7.715 4.801 1.00 69.88 91 ALA A N 1
ATOM 671 C CA . ALA A 1 91 ? 17.510 8.484 4.271 1.00 69.88 91 ALA A CA 1
ATOM 672 C C . ALA A 1 91 ? 16.864 7.692 3.133 1.00 69.88 91 ALA A C 1
ATOM 674 O O . ALA A 1 91 ? 17.311 7.771 1.992 1.00 69.88 91 ALA A O 1
ATOM 675 N N . TYR A 1 92 ? 15.878 6.866 3.474 1.00 77.00 92 TYR A N 1
ATOM 676 C CA . TYR A 1 92 ? 15.142 6.067 2.502 1.00 77.00 92 TYR A CA 1
ATOM 677 C C . TYR A 1 92 ? 13.721 5.801 2.986 1.00 77.00 92 TYR A C 1
ATOM 679 O O . TYR A 1 92 ? 13.475 5.697 4.186 1.00 77.00 92 TYR A O 1
ATOM 687 N N . SER A 1 93 ? 12.790 5.658 2.055 1.00 81.25 93 SER A N 1
ATOM 688 C CA . SER A 1 93 ? 11.450 5.156 2.313 1.00 81.25 93 SER A CA 1
ATOM 689 C C . SER A 1 93 ? 11.094 4.292 1.127 1.00 81.25 93 SER A C 1
ATOM 691 O O . SER A 1 93 ? 10.825 4.809 0.049 1.00 81.25 93 SER A O 1
ATOM 693 N N . ILE A 1 94 ? 11.185 2.980 1.307 1.00 84.00 94 ILE A N 1
ATOM 694 C CA . ILE A 1 94 ? 11.158 2.025 0.207 1.00 84.00 94 ILE A CA 1
ATOM 695 C C . ILE A 1 94 ? 9.959 1.105 0.376 1.00 84.00 94 ILE A C 1
ATOM 697 O O . ILE A 1 94 ? 9.839 0.434 1.399 1.00 84.00 94 ILE A O 1
ATOM 701 N N . ALA A 1 95 ? 9.119 1.038 -0.654 1.00 85.44 95 ALA A N 1
ATOM 702 C CA . ALA A 1 95 ? 8.142 -0.028 -0.822 1.00 85.44 95 ALA A CA 1
ATOM 703 C C . ALA A 1 95 ? 8.753 -1.130 -1.681 1.00 85.44 95 ALA A C 1
ATOM 705 O O . ALA A 1 95 ? 9.298 -0.844 -2.752 1.00 85.44 95 ALA A O 1
ATOM 706 N N . ARG A 1 96 ? 8.641 -2.387 -1.250 1.00 84.69 96 ARG A N 1
ATOM 707 C CA . ARG A 1 96 ? 9.079 -3.538 -2.043 1.00 84.69 96 ARG A CA 1
ATOM 708 C C . ARG A 1 96 ? 8.080 -4.678 -1.941 1.00 84.69 96 ARG A C 1
ATOM 710 O O . ARG A 1 96 ? 7.599 -4.984 -0.856 1.00 84.69 96 ARG A O 1
ATOM 717 N N . GLY A 1 97 ? 7.814 -5.350 -3.057 1.00 80.31 97 GLY A N 1
ATOM 718 C CA . GLY A 1 97 ? 7.022 -6.578 -3.054 1.00 80.31 97 GLY A CA 1
ATOM 719 C C . GLY A 1 97 ? 7.252 -7.463 -4.268 1.00 80.31 97 GLY A C 1
ATOM 720 O O . GLY A 1 97 ? 7.886 -7.045 -5.239 1.00 80.31 97 GLY A O 1
ATOM 721 N N . TYR A 1 98 ? 6.735 -8.688 -4.183 1.00 83.19 98 TYR A N 1
ATOM 722 C CA . TYR A 1 98 ? 6.735 -9.666 -5.272 1.00 83.19 98 TYR A CA 1
ATOM 723 C C . TYR A 1 98 ? 5.422 -9.583 -6.032 1.00 83.19 98 TYR A C 1
ATOM 725 O O . TYR A 1 98 ? 4.365 -9.903 -5.495 1.00 83.19 98 TYR A O 1
ATOM 733 N N . PHE A 1 99 ? 5.482 -9.175 -7.286 1.00 82.56 99 PHE A N 1
ATOM 734 C CA . PHE A 1 99 ? 4.301 -8.937 -8.090 1.00 82.56 99 PHE A CA 1
ATOM 735 C C . PHE A 1 99 ? 4.244 -9.863 -9.294 1.00 82.56 99 PHE A C 1
ATOM 737 O O . PHE A 1 99 ? 5.269 -10.265 -9.844 1.00 82.56 99 PHE A O 1
ATOM 744 N N . LYS A 1 100 ? 3.021 -10.159 -9.736 1.00 81.88 100 LYS A N 1
ATOM 745 C CA . LYS A 1 100 ? 2.764 -10.781 -11.036 1.00 81.88 100 LYS A CA 1
ATOM 746 C C . LYS A 1 100 ? 2.077 -9.784 -11.959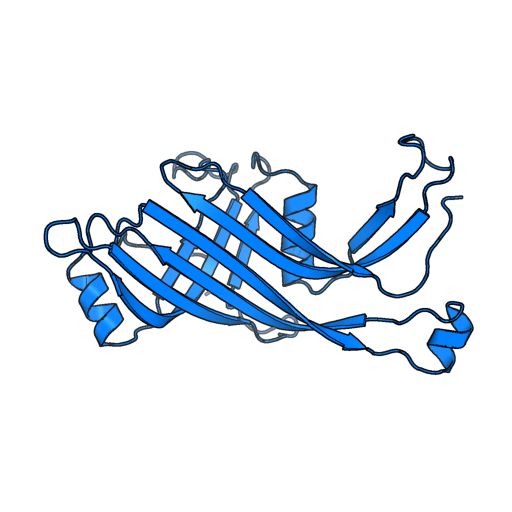 1.00 81.88 100 LYS A C 1
ATOM 748 O O . LYS A 1 100 ? 1.175 -9.083 -11.487 1.00 81.88 100 LYS A O 1
ATOM 753 N N . PRO A 1 101 ? 2.454 -9.731 -13.247 1.00 82.31 101 PRO A N 1
ATOM 754 C CA . PRO A 1 101 ? 1.708 -8.956 -14.225 1.00 82.31 101 PRO A CA 1
ATOM 755 C C . PRO A 1 101 ? 0.312 -9.570 -14.389 1.00 82.31 101 PRO A C 1
ATOM 757 O O . PRO A 1 101 ? 0.166 -10.779 -14.592 1.00 82.31 101 PRO A O 1
ATOM 760 N N . VAL A 1 102 ? -0.720 -8.739 -14.257 1.00 80.94 102 VAL A N 1
ATOM 761 C CA . VAL A 1 102 ? -2.130 -9.138 -14.389 1.00 80.94 102 VAL A CA 1
ATOM 762 C C . VAL A 1 102 ? -2.680 -8.689 -15.732 1.00 80.94 102 VAL A C 1
ATOM 764 O O . VAL A 1 102 ? -3.282 -9.490 -16.449 1.00 80.94 102 VAL A O 1
ATOM 767 N N . THR A 1 103 ? -2.438 -7.426 -16.068 1.00 80.50 103 THR A N 1
ATOM 768 C CA . THR A 1 103 ? -2.947 -6.783 -17.276 1.00 80.50 103 THR A CA 1
ATOM 769 C C . THR A 1 103 ? -1.827 -5.988 -17.919 1.00 80.50 103 THR A C 1
ATOM 771 O O . THR A 1 103 ? -1.055 -5.336 -17.220 1.00 80.50 103 THR A O 1
ATOM 774 N N . ASP A 1 104 ? -1.775 -6.049 -19.240 1.00 81.12 104 ASP A N 1
ATOM 775 C CA . ASP A 1 104 ? -0.918 -5.245 -20.099 1.00 81.12 104 ASP A CA 1
ATOM 776 C C . ASP A 1 104 ? -1.831 -4.590 -21.144 1.00 81.12 104 ASP A C 1
ATOM 778 O O . ASP A 1 104 ? -2.654 -5.278 -21.765 1.00 81.12 104 ASP A O 1
ATOM 782 N N . ASN A 1 105 ? -1.776 -3.265 -21.243 1.00 80.12 105 ASN A N 1
ATOM 783 C CA . ASN A 1 105 ? -2.652 -2.466 -22.084 1.00 80.12 105 ASN A CA 1
ATOM 784 C C . ASN A 1 105 ? -1.844 -1.466 -22.911 1.00 80.12 105 ASN A C 1
ATOM 786 O O . ASN A 1 105 ? -1.063 -0.689 -22.367 1.00 80.12 105 ASN A O 1
ATOM 790 N N . TYR A 1 106 ? -2.130 -1.433 -24.211 1.00 78.38 106 TYR A N 1
ATOM 791 C CA . TYR A 1 106 ? -1.581 -0.457 -25.143 1.00 78.38 106 TYR A CA 1
ATOM 792 C C . TYR A 1 106 ? -2.686 0.485 -25.598 1.00 78.38 106 TYR A C 1
ATOM 794 O O . TYR A 1 106 ? -3.755 0.049 -26.036 1.00 78.38 106 TYR A O 1
ATOM 802 N N . GLU A 1 107 ? -2.419 1.779 -25.526 1.00 77.31 107 GLU A N 1
ATOM 803 C CA . GLU A 1 107 ? -3.302 2.823 -26.023 1.00 77.31 107 GLU A CA 1
ATOM 804 C C . GLU A 1 107 ? -2.517 3.808 -26.891 1.00 77.31 107 GLU A C 1
ATOM 806 O O . GLU A 1 107 ? -1.341 4.071 -26.661 1.00 77.31 107 GLU A O 1
ATOM 811 N N . GLY A 1 108 ? -3.152 4.340 -27.931 1.00 71.81 108 GLY A N 1
ATOM 812 C CA . GLY A 1 108 ? -2.502 5.263 -28.852 1.00 71.81 108 GLY A CA 1
ATOM 813 C C . GLY A 1 108 ? -3.450 5.714 -29.953 1.00 71.81 108 GLY A C 1
ATOM 814 O O . GLY A 1 108 ? -4.314 4.957 -30.402 1.00 71.81 108 GLY A O 1
ATOM 815 N N . ASP A 1 109 ? -3.290 6.963 -30.382 1.00 73.19 109 ASP A N 1
ATOM 816 C CA . ASP A 1 109 ? -4.014 7.517 -31.523 1.00 73.19 109 ASP A CA 1
ATOM 817 C C . ASP A 1 109 ? -3.292 7.203 -32.836 1.00 73.19 109 ASP A C 1
ATOM 819 O O . ASP A 1 109 ? -2.070 7.050 -32.895 1.00 73.19 109 ASP A O 1
ATOM 823 N N . VAL A 1 110 ? -4.045 7.171 -33.939 1.00 65.88 110 VAL A N 1
ATOM 824 C CA . VAL A 1 110 ? -3.464 7.025 -35.280 1.00 65.88 110 VAL A CA 1
ATOM 825 C C . VAL A 1 110 ? -2.605 8.258 -35.593 1.00 65.88 110 VAL A C 1
ATOM 827 O O . VAL A 1 110 ? -3.121 9.294 -36.010 1.00 65.88 110 VAL A O 1
ATOM 830 N N . GLY A 1 111 ? -1.288 8.131 -35.412 1.00 65.44 111 GLY A N 1
ATOM 831 C CA . GLY A 1 111 ? -0.301 9.194 -35.635 1.00 65.44 111 GLY A CA 1
ATOM 832 C C . GLY A 1 111 ? 0.228 9.882 -34.369 1.00 65.44 111 GLY A C 1
ATOM 833 O O . GLY A 1 111 ? 0.935 10.879 -34.510 1.00 65.44 111 GLY A O 1
ATOM 834 N N . GLY A 1 112 ? -0.110 9.381 -33.175 1.00 67.50 112 GLY A N 1
ATOM 835 C CA . GLY A 1 112 ? 0.494 9.775 -31.896 1.00 67.50 112 GLY A CA 1
ATOM 836 C C . GLY A 1 112 ? 1.487 8.735 -31.363 1.00 67.50 112 GLY A C 1
ATOM 837 O O . GLY A 1 112 ? 1.700 7.701 -31.997 1.00 67.50 112 GLY A O 1
ATOM 838 N N . ASP A 1 113 ? 2.082 9.022 -30.203 1.00 67.88 113 ASP A N 1
ATOM 839 C CA . ASP A 1 113 ? 2.944 8.077 -29.485 1.00 67.88 113 ASP A CA 1
ATOM 840 C C . ASP A 1 113 ? 2.090 7.015 -28.767 1.00 67.88 113 ASP A C 1
ATOM 842 O O . ASP A 1 113 ? 1.019 7.319 -28.235 1.00 67.88 113 ASP A O 1
ATOM 846 N N . GLU A 1 114 ? 2.553 5.764 -28.776 1.00 70.44 114 GLU A N 1
ATOM 847 C CA . GLU A 1 114 ? 1.904 4.648 -28.081 1.00 70.44 114 GLU A CA 1
ATOM 848 C C . GLU A 1 114 ? 2.257 4.689 -26.588 1.00 70.44 114 GLU A C 1
ATOM 850 O O . GLU A 1 114 ? 3.421 4.841 -26.216 1.00 70.44 114 GLU A O 1
ATOM 855 N N . ASN A 1 115 ? 1.247 4.547 -25.733 1.00 74.50 115 ASN A N 1
ATOM 856 C CA . ASN A 1 115 ? 1.393 4.443 -24.291 1.00 74.50 115 ASN A CA 1
ATOM 857 C C . ASN A 1 115 ? 1.092 3.009 -23.843 1.00 74.50 115 ASN A C 1
ATOM 859 O O . ASN A 1 115 ? 0.084 2.417 -24.230 1.00 74.50 115 ASN A O 1
ATOM 863 N N . GLU A 1 116 ? 1.964 2.464 -23.003 1.00 79.12 116 GLU A N 1
ATOM 864 C CA . GLU A 1 116 ? 1.812 1.150 -22.383 1.00 79.12 116 GLU A CA 1
ATOM 865 C C . GLU A 1 116 ? 1.518 1.346 -20.890 1.00 79.12 116 GLU A C 1
ATOM 867 O O . GLU A 1 116 ? 2.215 2.108 -20.208 1.00 79.12 116 GLU A O 1
ATOM 872 N N . SER A 1 117 ? 0.483 0.671 -20.384 1.00 81.81 117 SER A N 1
ATOM 873 C CA . SER A 1 117 ? 0.178 0.575 -18.954 1.00 81.81 117 SER A CA 1
ATOM 874 C C . SER A 1 117 ? 0.110 -0.887 -18.533 1.00 81.81 117 SER A C 1
ATOM 876 O O . SER A 1 117 ? -0.621 -1.690 -19.117 1.00 81.81 117 SER A O 1
ATOM 878 N N . ILE A 1 118 ? 0.869 -1.226 -17.491 1.00 81.31 118 ILE A N 1
ATOM 879 C CA . ILE A 1 118 ? 0.968 -2.582 -16.957 1.00 81.31 118 ILE A CA 1
ATOM 880 C C . ILE A 1 118 ? 0.541 -2.565 -15.495 1.00 81.31 118 ILE A C 1
ATOM 882 O O . ILE A 1 118 ? 1.115 -1.860 -14.659 1.00 81.31 118 ILE A O 1
ATOM 886 N N . THR A 1 119 ? -0.452 -3.393 -15.176 1.00 83.00 119 THR A N 1
ATOM 887 C CA . THR A 1 119 ? -0.950 -3.578 -13.814 1.00 83.00 119 THR A CA 1
ATOM 888 C C . THR A 1 119 ? -0.380 -4.847 -13.198 1.00 83.00 119 THR A C 1
ATOM 890 O O . THR A 1 119 ? -0.512 -5.956 -13.722 1.00 83.00 119 THR A O 1
ATOM 893 N N . PHE A 1 120 ? 0.184 -4.676 -12.016 1.00 84.06 120 PHE A N 1
ATOM 894 C CA . PHE A 1 120 ? 0.760 -5.690 -11.158 1.00 84.06 120 PHE A CA 1
ATOM 895 C C . PHE A 1 120 ? -0.095 -5.838 -9.905 1.00 84.06 120 PHE A C 1
ATOM 897 O O . PHE A 1 120 ? -0.522 -4.841 -9.328 1.00 84.06 120 PHE A O 1
ATOM 904 N N . ASN A 1 121 ? -0.337 -7.067 -9.453 1.00 83.00 121 ASN A N 1
ATOM 905 C CA . ASN A 1 121 ? -1.109 -7.295 -8.232 1.00 83.00 121 ASN A CA 1
ATOM 906 C C . ASN A 1 121 ? -0.448 -8.336 -7.330 1.00 83.00 121 ASN A C 1
ATOM 908 O O . ASN A 1 121 ? 0.171 -9.294 -7.801 1.00 83.00 121 ASN A O 1
ATOM 912 N N . LEU A 1 122 ? -0.626 -8.146 -6.028 1.00 82.00 122 LEU A N 1
ATOM 913 C CA . LEU A 1 122 ? -0.175 -9.025 -4.968 1.00 82.00 122 LEU A CA 1
ATOM 914 C C . LEU A 1 122 ? -1.238 -9.076 -3.868 1.00 82.00 122 LEU A C 1
ATOM 916 O O . LEU A 1 122 ? -1.545 -8.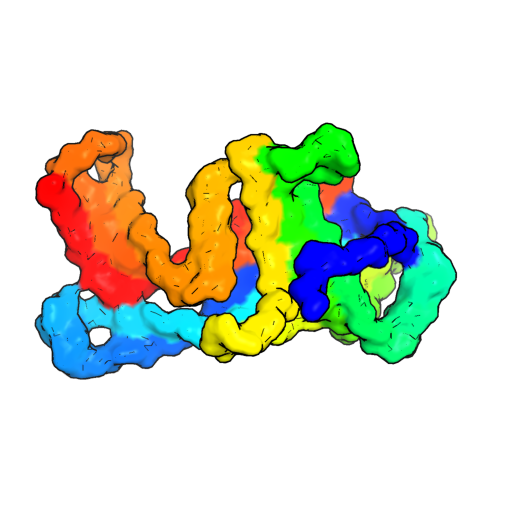077 -3.221 1.00 82.00 122 LEU A O 1
ATOM 920 N N . SER A 1 123 ? -1.757 -10.268 -3.592 1.00 76.62 123 SER A N 1
ATOM 921 C CA . SER A 1 123 ? -2.511 -10.510 -2.362 1.00 76.62 123 SER A CA 1
ATOM 922 C C . SER A 1 123 ? -1.528 -10.712 -1.214 1.00 76.62 123 SER A C 1
ATOM 924 O O . SER A 1 123 ? -0.711 -11.632 -1.254 1.00 76.62 123 SER A O 1
ATOM 926 N N . VAL A 1 124 ? -1.605 -9.866 -0.190 1.00 68.88 124 VAL A N 1
ATOM 927 C CA . VAL A 1 124 ? -0.766 -9.964 1.003 1.00 68.88 124 VAL A CA 1
ATOM 928 C C . VAL A 1 124 ? -1.514 -10.835 2.017 1.00 68.88 124 VAL A C 1
ATOM 930 O O . VAL A 1 124 ? -2.519 -10.402 2.586 1.00 68.88 124 VAL A O 1
ATOM 933 N N . PRO A 1 125 ? -1.086 -12.094 2.229 1.00 62.56 125 PRO A N 1
ATOM 934 C CA . PRO A 1 125 ? -1.726 -12.960 3.195 1.00 62.56 125 PRO A CA 1
ATOM 935 C C . PRO A 1 125 ? -1.527 -12.386 4.596 1.00 62.56 125 PRO A C 1
ATOM 937 O O . PRO A 1 125 ? -0.449 -11.902 4.946 1.00 62.56 125 PRO A O 1
ATOM 940 N N . GLN A 1 126 ? -2.567 -12.503 5.418 1.00 56.81 126 GLN A N 1
ATOM 941 C CA . GLN A 1 126 ? -2.493 -12.211 6.840 1.00 56.81 126 GLN A CA 1
ATOM 942 C C . GLN A 1 126 ? -1.583 -13.254 7.495 1.00 56.81 126 GLN A C 1
ATOM 944 O O . GLN A 1 126 ? -2.030 -14.348 7.846 1.00 56.81 126 GLN A O 1
ATOM 949 N N . SER A 1 127 ? -0.288 -12.969 7.602 1.00 51.81 127 SER A N 1
ATOM 950 C CA . SER A 1 127 ? 0.621 -13.927 8.211 1.00 51.81 127 SER A CA 1
ATOM 951 C C . SER A 1 127 ? 0.768 -13.683 9.715 1.00 51.81 127 SER A C 1
ATOM 953 O O . SER A 1 127 ? 1.073 -12.560 10.119 1.00 51.81 127 SER A O 1
ATOM 955 N N . PRO A 1 128 ? 0.683 -14.730 10.562 1.00 46.06 128 PRO A N 1
ATOM 956 C CA . PRO A 1 128 ? 1.319 -14.702 11.877 1.00 46.06 128 PRO A CA 1
ATOM 957 C C . PRO A 1 128 ? 2.832 -14.487 11.696 1.00 46.06 128 PRO A C 1
ATOM 959 O O . PRO A 1 128 ? 3.357 -14.745 10.618 1.00 46.06 128 PRO A O 1
ATOM 962 N N . ALA A 1 129 ? 3.539 -14.032 12.730 1.00 50.12 129 ALA A N 1
ATOM 963 C CA . ALA A 1 129 ? 4.938 -13.557 12.733 1.00 50.12 129 ALA A CA 1
ATOM 964 C C . ALA A 1 129 ? 6.051 -14.499 12.172 1.00 50.12 129 ALA A C 1
ATOM 966 O O . ALA A 1 129 ? 7.230 -14.292 12.448 1.00 50.12 129 ALA A O 1
ATOM 967 N N . THR A 1 130 ? 5.706 -15.550 11.425 1.00 42.72 130 THR A N 1
ATOM 968 C CA . THR A 1 130 ? 6.565 -16.641 10.956 1.00 42.72 130 THR A CA 1
ATOM 969 C C . THR A 1 130 ? 6.604 -16.861 9.433 1.00 42.72 130 THR A C 1
ATOM 971 O O . THR A 1 130 ? 7.417 -17.679 9.013 1.00 42.72 130 THR A O 1
ATOM 974 N N . LEU A 1 131 ? 5.771 -16.210 8.601 1.00 50.09 131 LEU A N 1
ATOM 975 C CA . LEU A 1 131 ? 5.951 -16.246 7.131 1.00 50.09 131 LEU A CA 1
ATOM 976 C C . LEU A 1 131 ? 6.653 -14.973 6.655 1.00 50.09 131 LEU A C 1
ATOM 978 O O . LEU A 1 131 ? 6.419 -13.887 7.183 1.00 50.09 131 LEU A O 1
ATOM 982 N N . GLU A 1 132 ? 7.516 -15.130 5.652 1.00 57.25 132 GLU A N 1
ATOM 983 C CA . GLU A 1 132 ? 8.159 -14.020 4.952 1.00 57.25 132 GLU A CA 1
ATOM 984 C C . GLU A 1 132 ? 7.083 -13.097 4.359 1.00 57.25 132 GLU A C 1
ATOM 986 O O . GLU A 1 132 ? 6.170 -13.544 3.663 1.00 57.25 132 GLU A O 1
ATOM 991 N N . THR A 1 133 ? 7.160 -11.808 4.687 1.00 65.44 133 THR A N 1
ATOM 992 C CA . THR A 1 133 ? 6.196 -10.790 4.259 1.00 65.44 133 THR A CA 1
ATOM 993 C C . THR A 1 133 ? 6.386 -10.500 2.768 1.00 65.44 133 THR A C 1
ATOM 995 O O . THR A 1 133 ? 7.455 -10.013 2.390 1.00 65.44 133 THR A O 1
ATOM 998 N N . PRO A 1 134 ? 5.390 -10.767 1.901 1.00 75.06 134 PRO A N 1
ATOM 999 C CA . PRO A 1 134 ? 5.555 -10.618 0.454 1.00 75.06 134 PRO A CA 1
ATOM 1000 C C . PRO A 1 134 ? 5.565 -9.157 -0.009 1.00 75.06 134 PRO A C 1
ATOM 1002 O O . PRO A 1 134 ? 5.926 -8.878 -1.150 1.00 75.06 134 PRO A O 1
ATOM 1005 N N . PHE A 1 135 ? 5.177 -8.235 0.868 1.00 82.31 135 PHE A N 1
ATOM 1006 C CA . PHE A 1 135 ? 5.280 -6.801 0.669 1.00 82.31 135 PHE A CA 1
ATOM 1007 C C . PHE A 1 135 ? 5.758 -6.139 1.962 1.00 82.31 135 PHE A C 1
ATOM 1009 O O . PHE A 1 135 ? 5.303 -6.510 3.048 1.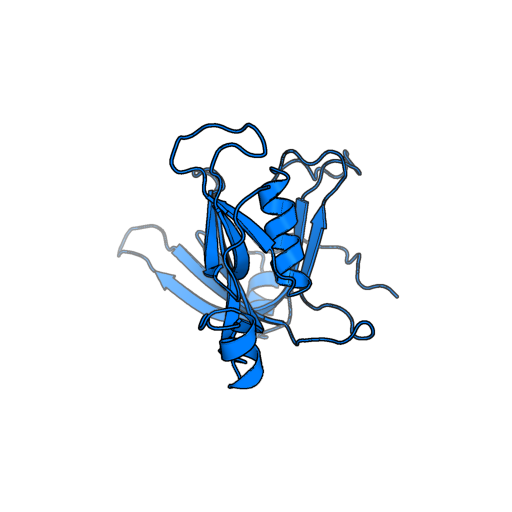00 82.31 135 PHE A O 1
ATOM 1016 N N . THR A 1 136 ? 6.673 -5.179 1.849 1.00 83.06 136 THR A N 1
ATOM 1017 C CA . THR A 1 136 ? 7.235 -4.440 2.981 1.00 83.06 136 THR A CA 1
ATOM 1018 C C . THR A 1 136 ? 7.414 -2.963 2.657 1.00 83.06 136 THR A C 1
ATOM 1020 O O . THR A 1 136 ? 7.690 -2.575 1.520 1.00 83.06 136 THR A O 1
ATOM 1023 N N . TRP A 1 137 ? 7.295 -2.153 3.707 1.00 83.38 137 TRP A N 1
ATOM 1024 C CA . TRP A 1 137 ? 7.784 -0.784 3.750 1.00 83.38 137 TRP A CA 1
ATOM 1025 C C . TRP A 1 137 ? 8.959 -0.718 4.711 1.00 83.38 137 TRP A C 1
ATOM 1027 O O . TRP A 1 137 ? 8.875 -1.208 5.837 1.00 83.38 137 TRP A O 1
ATOM 1037 N N . GLU A 1 138 ? 10.047 -0.103 4.268 1.00 82.88 138 GLU A N 1
ATOM 1038 C CA . GLU A 1 138 ? 11.214 0.152 5.100 1.00 82.88 138 GLU A CA 1
ATOM 1039 C C . GLU A 1 138 ? 11.502 1.654 5.113 1.00 82.88 138 GLU A C 1
ATOM 1041 O O . GLU A 1 138 ? 11.660 2.277 4.060 1.00 82.88 138 GLU A O 1
ATOM 1046 N N . HIS A 1 139 ? 11.570 2.233 6.312 1.00 83.88 139 HIS A N 1
ATOM 1047 C CA . HIS A 1 139 ? 11.836 3.653 6.520 1.00 83.88 139 HIS A CA 1
ATOM 1048 C C . HIS A 1 139 ? 13.172 3.836 7.247 1.00 83.88 139 HIS A C 1
ATOM 1050 O O . HIS A 1 139 ? 13.407 3.278 8.320 1.00 83.88 139 HIS A O 1
ATOM 1056 N N . GLY A 1 140 ? 14.054 4.637 6.663 1.00 81.12 140 GLY A N 1
ATOM 1057 C CA . GLY A 1 140 ? 15.287 5.092 7.281 1.00 81.12 140 GLY A CA 1
ATOM 1058 C C . GLY A 1 140 ? 15.029 6.235 8.263 1.00 81.12 140 GLY A C 1
ATOM 1059 O O . GLY A 1 140 ? 14.136 7.057 8.073 1.00 81.12 140 GLY A O 1
ATOM 1060 N N . SER A 1 141 ? 15.859 6.338 9.302 1.00 77.81 141 SER A N 1
ATOM 1061 C CA . SER A 1 141 ? 15.718 7.344 10.367 1.00 77.81 141 SER A CA 1
ATOM 1062 C C . SER A 1 141 ? 15.848 8.801 9.902 1.00 77.81 141 SER A C 1
ATOM 1064 O O . SER A 1 141 ? 15.578 9.713 10.676 1.00 77.81 141 SER A O 1
ATOM 1066 N N . ALA A 1 142 ? 16.332 9.029 8.679 1.00 78.88 142 ALA A N 1
ATOM 1067 C CA . ALA A 1 142 ? 16.501 10.347 8.075 1.00 78.88 142 ALA A CA 1
ATOM 1068 C C . ALA A 1 142 ? 15.627 10.541 6.822 1.00 78.88 142 ALA A C 1
ATOM 1070 O O . ALA A 1 142 ? 15.938 11.402 5.999 1.00 78.88 142 ALA A O 1
ATOM 1071 N N . THR A 1 143 ? 14.569 9.739 6.640 1.00 80.50 143 THR A N 1
ATOM 1072 C CA . THR A 1 143 ? 13.620 9.968 5.542 1.00 80.50 143 THR A CA 1
ATOM 1073 C C . THR A 1 143 ? 12.941 11.332 5.681 1.00 80.50 143 THR A C 1
ATOM 1075 O O . THR A 1 143 ? 12.669 11.815 6.781 1.00 80.50 143 THR A O 1
ATOM 1078 N N . THR A 1 144 ? 12.672 11.967 4.543 1.00 81.38 144 THR A N 1
ATOM 1079 C CA . THR A 1 144 ? 11.926 13.229 4.459 1.00 81.38 144 THR A CA 1
ATOM 1080 C C . THR A 1 144 ? 10.413 13.008 4.466 1.00 81.38 144 THR A C 1
ATOM 1082 O O . THR A 1 144 ? 9.651 13.977 4.496 1.00 81.38 144 THR A O 1
ATOM 1085 N N . LEU A 1 145 ? 9.964 11.748 4.450 1.00 83.06 145 LEU A N 1
ATOM 1086 C CA . LEU A 1 145 ? 8.553 11.398 4.503 1.00 83.06 145 LEU A CA 1
ATOM 1087 C C . LEU A 1 145 ? 7.955 11.766 5.868 1.00 83.06 145 LEU A C 1
ATOM 1089 O O . LEU A 1 145 ? 8.541 11.499 6.916 1.00 83.06 145 LEU A O 1
ATOM 1093 N N . ASN A 1 146 ? 6.760 12.354 5.862 1.00 85.75 146 ASN A N 1
ATOM 1094 C CA . ASN A 1 146 ? 6.068 12.745 7.088 1.00 85.75 146 ASN A CA 1
ATOM 1095 C C . ASN A 1 146 ? 5.830 11.526 8.003 1.00 85.75 146 ASN A C 1
ATOM 1097 O O . ASN A 1 146 ? 5.372 10.484 7.532 1.00 85.75 146 ASN A O 1
ATOM 1101 N N . GLN A 1 147 ? 6.089 11.680 9.307 1.00 84.56 147 GLN A N 1
ATOM 1102 C CA . GLN 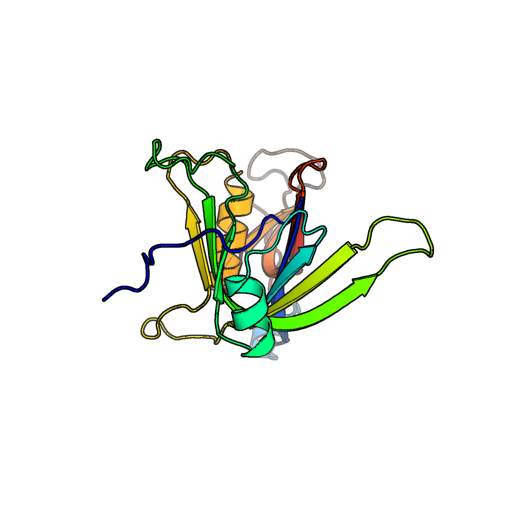A 1 147 ? 5.871 10.640 10.317 1.00 84.56 147 GLN A CA 1
ATOM 1103 C C . GLN A 1 147 ? 4.446 10.072 10.271 1.00 84.56 147 GLN A C 1
ATOM 1105 O O . GLN A 1 147 ? 4.278 8.862 10.335 1.00 84.56 147 GLN A O 1
ATOM 1110 N N . ALA A 1 148 ? 3.430 10.915 10.056 1.00 83.81 148 ALA A N 1
ATOM 1111 C CA . ALA A 1 148 ? 2.043 10.457 9.970 1.00 83.81 148 ALA A CA 1
ATOM 1112 C C . ALA A 1 148 ? 1.825 9.450 8.826 1.00 83.81 148 ALA A C 1
ATOM 1114 O O . ALA A 1 148 ? 1.067 8.499 8.976 1.00 83.81 148 ALA A O 1
ATOM 1115 N N . ILE A 1 149 ? 2.511 9.626 7.691 1.00 85.56 149 ILE A N 1
ATOM 1116 C CA . ILE A 1 149 ? 2.429 8.682 6.570 1.00 85.56 149 ILE A CA 1
ATOM 1117 C C . ILE A 1 149 ? 3.183 7.393 6.904 1.00 85.56 149 ILE A C 1
ATOM 1119 O O . ILE A 1 149 ? 2.670 6.315 6.629 1.00 85.56 149 ILE A O 1
ATOM 1123 N N . GLN A 1 150 ? 4.352 7.478 7.545 1.00 86.69 150 GLN A N 1
ATOM 1124 C CA . GLN A 1 150 ? 5.093 6.290 7.994 1.00 86.69 150 GLN A CA 1
ATOM 1125 C C . GLN A 1 150 ? 4.271 5.443 8.980 1.00 86.69 150 GLN A C 1
ATOM 1127 O O . GLN A 1 150 ? 4.229 4.216 8.862 1.00 86.69 150 GLN A O 1
ATOM 1132 N N . ASP A 1 151 ? 3.571 6.096 9.910 1.00 86.81 151 ASP A N 1
ATOM 1133 C CA . ASP A 1 151 ? 2.708 5.432 10.888 1.00 86.81 151 ASP A CA 1
ATOM 1134 C C . ASP A 1 151 ? 1.511 4.757 10.200 1.00 86.81 151 ASP A C 1
ATOM 1136 O O . ASP A 1 151 ? 1.193 3.610 10.508 1.00 86.81 151 ASP A O 1
ATOM 1140 N N . LEU A 1 152 ? 0.889 5.418 9.215 1.00 86.38 152 LEU A N 1
ATOM 1141 C CA . LEU A 1 152 ? -0.223 4.860 8.435 1.00 86.38 152 LEU A CA 1
ATOM 1142 C C . LEU A 1 152 ? 0.205 3.668 7.565 1.00 86.38 152 LEU A C 1
ATOM 1144 O O . LEU A 1 152 ? -0.499 2.659 7.521 1.00 86.38 152 LEU A O 1
ATOM 1148 N N . LEU A 1 153 ? 1.368 3.748 6.913 1.00 87.25 153 LEU A N 1
ATOM 1149 C CA . LEU A 1 153 ? 1.939 2.645 6.130 1.00 87.25 153 LEU A CA 1
ATOM 1150 C C . LEU A 1 153 ? 2.281 1.447 7.026 1.00 87.25 153 LEU A C 1
ATOM 1152 O O . LEU A 1 153 ? 1.960 0.304 6.699 1.00 87.25 153 LEU A O 1
ATOM 1156 N N . SER A 1 154 ? 2.862 1.707 8.197 1.00 85.88 154 SER A N 1
ATOM 1157 C CA . SER A 1 154 ? 3.152 0.671 9.193 1.00 85.88 154 SER A CA 1
ATOM 1158 C C . SER A 1 154 ? 1.870 0.047 9.753 1.00 85.88 154 SER A C 1
ATOM 1160 O O . SER A 1 154 ? 1.798 -1.172 9.929 1.00 85.88 154 SER A O 1
ATOM 1162 N N . ALA A 1 155 ? 0.833 0.853 9.996 1.00 84.00 155 ALA A N 1
ATOM 1163 C CA . ALA A 1 155 ? -0.467 0.380 10.460 1.00 84.00 155 ALA A CA 1
ATOM 1164 C C . ALA A 1 155 ? -1.171 -0.496 9.417 1.00 84.00 155 ALA A C 1
ATOM 1166 O O . ALA A 1 155 ? -1.764 -1.505 9.785 1.00 84.00 155 ALA A O 1
ATOM 1167 N N . PHE A 1 156 ? -1.049 -0.174 8.125 1.00 84.62 156 PHE A N 1
ATOM 1168 C CA . PHE A 1 156 ? -1.544 -1.029 7.045 1.00 84.62 156 PHE A CA 1
ATOM 1169 C C . PHE A 1 156 ? -0.864 -2.409 7.051 1.00 84.62 156 PHE A C 1
ATOM 1171 O O . PHE A 1 156 ? -1.542 -3.433 7.001 1.00 84.62 156 PHE A O 1
ATOM 1178 N N . LEU A 1 157 ? 0.468 -2.457 7.178 1.00 81.00 157 LEU A N 1
ATOM 1179 C CA . LEU A 1 157 ? 1.223 -3.719 7.190 1.00 81.00 157 LEU A CA 1
ATOM 1180 C C . LEU A 1 157 ? 0.959 -4.575 8.432 1.00 81.00 157 LEU A C 1
ATOM 1182 O O . LEU A 1 157 ? 0.880 -5.799 8.347 1.00 81.00 157 LEU A O 1
ATOM 1186 N N . THR A 1 158 ? 0.855 -3.936 9.596 1.00 81.50 158 THR A N 1
ATOM 1187 C CA . THR A 1 158 ? 0.624 -4.618 10.882 1.00 81.50 158 THR A CA 1
ATOM 1188 C C . THR A 1 158 ? -0.851 -4.885 11.164 1.00 81.50 158 THR A C 1
ATOM 1190 O O . THR A 1 158 ? -1.171 -5.570 12.134 1.00 81.50 158 THR A O 1
ATOM 1193 N N . GLN A 1 159 ? -1.739 -4.355 10.322 1.00 79.19 159 GLN A N 1
ATOM 1194 C CA . GLN A 1 159 ? -3.184 -4.333 10.515 1.00 79.19 159 GLN A CA 1
ATOM 1195 C C . GLN A 1 159 ? -3.617 -3.734 11.861 1.00 79.19 159 GLN A C 1
ATOM 1197 O O . GLN A 1 159 ? -4.602 -4.158 12.471 1.00 79.19 159 GLN A O 1
ATOM 1202 N N . ALA A 1 160 ? -2.843 -2.765 12.349 1.00 82.00 160 ALA A N 1
ATOM 1203 C CA . ALA A 1 160 ? -3.083 -2.107 13.620 1.00 82.00 160 ALA A CA 1
ATOM 1204 C C . ALA A 1 160 ? -4.119 -0.982 13.489 1.00 82.00 160 ALA A C 1
ATOM 1206 O O . ALA A 1 160 ? -4.271 -0.351 12.440 1.00 82.00 160 ALA A O 1
ATOM 1207 N N . GLU A 1 161 ? -4.812 -0.703 14.591 1.00 83.75 161 GLU A N 1
ATOM 1208 C CA . GLU A 1 161 ? -5.663 0.478 14.708 1.00 83.75 161 GLU A CA 1
ATOM 1209 C C . GLU A 1 161 ? -4.797 1.735 14.851 1.00 83.75 161 GLU A C 1
ATOM 1211 O O . GLU A 1 161 ? -3.823 1.756 15.607 1.00 83.75 161 GLU A O 1
ATOM 1216 N N . VAL A 1 162 ? -5.181 2.800 14.152 1.00 84.06 162 VAL A N 1
ATOM 1217 C CA . VAL A 1 162 ? -4.594 4.132 14.288 1.00 84.06 162 VAL A CA 1
ATOM 1218 C C . VAL A 1 162 ? -5.507 5.022 15.112 1.00 84.06 162 VAL A C 1
ATOM 1220 O O . VAL A 1 162 ? -6.729 5.003 14.961 1.00 84.06 162 VAL A O 1
ATOM 1223 N N . GLN A 1 163 ? -4.914 5.823 15.989 1.00 81.38 163 GLN A N 1
ATOM 1224 C CA . GLN A 1 163 ? -5.656 6.822 16.745 1.00 81.38 163 GLN A CA 1
ATOM 1225 C C . GLN A 1 163 ? -5.801 8.088 15.911 1.00 81.38 163 GLN A C 1
ATOM 1227 O O . GLN A 1 163 ? -4.820 8.645 15.419 1.00 81.38 163 GLN A O 1
ATOM 1232 N N . VAL A 1 164 ? -7.038 8.549 15.767 1.00 78.75 164 VAL A N 1
ATOM 1233 C CA . VAL A 1 164 ? -7.371 9.769 15.039 1.00 78.75 164 VAL A CA 1
ATOM 1234 C C . VAL A 1 164 ? -7.975 10.760 16.018 1.00 78.75 164 VAL A C 1
ATOM 1236 O O . VAL A 1 164 ? -8.927 10.448 16.733 1.00 78.75 164 VAL A O 1
ATOM 1239 N N . GLN A 1 165 ? -7.436 11.975 16.024 1.00 78.25 165 GLN A N 1
ATOM 1240 C CA . GLN A 1 165 ? -7.972 13.077 16.806 1.00 78.25 165 GLN A CA 1
ATOM 1241 C C . GLN A 1 165 ? -8.623 14.098 15.876 1.00 78.25 165 GLN A C 1
ATOM 1243 O O . GLN A 1 165 ? -7.978 14.680 15.004 1.00 78.25 165 GLN A O 1
ATOM 1248 N N . TYR A 1 166 ? -9.914 14.340 16.080 1.00 71.94 166 TYR A N 1
ATOM 1249 C CA . TYR A 1 166 ? -10.635 15.426 15.438 1.00 71.94 166 TYR A CA 1
ATOM 1250 C C . TYR A 1 166 ? -10.632 16.659 16.342 1.00 71.94 166 TYR A C 1
ATOM 1252 O O . TYR A 1 166 ? -11.109 16.611 17.479 1.00 71.94 166 TYR A O 1
ATOM 1260 N N . LEU A 1 167 ? -10.121 17.773 15.817 1.00 76.19 167 LEU A N 1
ATOM 1261 C CA . LEU A 1 167 ? -10.066 19.069 16.494 1.00 76.19 167 LEU A CA 1
ATOM 1262 C C . LEU A 1 167 ? -11.122 20.017 15.897 1.00 76.19 167 LEU A C 1
ATOM 1264 O O . LEU A 1 167 ? -10.805 20.791 14.993 1.00 76.19 167 LEU A O 1
ATOM 1268 N N . PRO A 1 168 ? -12.378 19.998 16.384 1.00 68.06 168 PRO A N 1
ATOM 1269 C CA . PRO A 1 168 ? -13.455 20.828 15.832 1.00 68.06 168 PRO A CA 1
ATOM 1270 C C . PRO A 1 168 ? -13.204 22.338 15.960 1.00 68.06 168 PRO A C 1
ATOM 1272 O O . PRO A 1 168 ? -13.779 23.123 15.214 1.00 68.06 168 PRO A O 1
ATOM 1275 N N . ASN A 1 169 ? -12.367 22.756 16.911 1.00 68.00 169 ASN A N 1
ATOM 1276 C CA . ASN A 1 169 ? -12.021 24.155 17.168 1.00 68.00 169 ASN A CA 1
ATOM 1277 C C . ASN A 1 169 ? -10.628 24.551 16.638 1.00 68.00 169 ASN A C 1
ATOM 1279 O O . ASN A 1 169 ? -10.235 25.703 16.805 1.00 68.00 169 ASN A O 1
ATOM 1283 N N . GLY A 1 170 ? -9.876 23.621 16.033 1.00 61.59 170 GLY A N 1
ATOM 1284 C CA . GLY A 1 170 ? -8.508 23.861 15.556 1.00 61.59 170 GLY A CA 1
ATOM 1285 C C . GLY A 1 170 ? -7.471 24.122 16.658 1.00 61.59 170 GLY A C 1
ATOM 1286 O O . GLY A 1 170 ? -6.371 24.581 16.359 1.00 61.59 170 GLY A O 1
ATOM 1287 N N . VAL A 1 171 ? -7.796 23.857 17.929 1.00 61.62 171 VAL A N 1
ATOM 1288 C CA . VAL A 1 171 ? -6.888 24.077 19.062 1.00 61.62 171 VAL A CA 1
ATOM 1289 C C . VAL A 1 171 ? -6.108 22.792 19.331 1.00 61.62 171 VAL A C 1
ATOM 1291 O O . VAL A 1 171 ? -6.674 21.802 19.771 1.00 61.62 171 VAL A O 1
ATOM 1294 N N . THR A 1 172 ? -4.796 22.808 19.094 1.00 61.00 172 THR A N 1
ATOM 1295 C CA . THR A 1 172 ? -3.897 21.641 19.228 1.00 61.00 172 THR A CA 1
ATOM 1296 C C . THR A 1 172 ? -3.506 21.310 20.673 1.00 61.00 172 THR A C 1
ATOM 1298 O O . THR A 1 172 ? -2.621 20.490 20.911 1.00 61.00 172 THR A O 1
ATOM 1301 N N . THR A 1 173 ? -4.096 21.986 21.656 1.00 56.84 173 THR A N 1
ATOM 1302 C CA . THR A 1 173 ? -3.757 21.810 23.070 1.00 56.84 173 THR A CA 1
ATOM 1303 C C . THR A 1 173 ? -4.545 20.636 23.647 1.00 56.84 173 THR A C 1
ATOM 1305 O O . THR A 1 173 ? -5.777 20.642 23.609 1.00 56.84 173 THR A O 1
ATOM 1308 N N . ALA A 1 174 ? -3.837 19.654 24.212 1.00 52.12 174 ALA A N 1
ATOM 1309 C CA . ALA A 1 174 ? -4.437 18.512 24.903 1.00 52.12 174 ALA A CA 1
ATOM 1310 C C . ALA A 1 174 ? -5.490 18.967 25.939 1.00 52.12 174 ALA A C 1
ATOM 1312 O O . ALA A 1 174 ? -5.262 19.929 26.677 1.00 52.12 174 ALA A O 1
ATOM 1313 N N . GLY A 1 175 ? -6.647 18.297 25.964 1.00 54.66 175 GLY A N 1
ATOM 1314 C CA . GLY A 1 175 ? -7.732 18.550 26.924 1.00 54.66 175 GLY A CA 1
ATOM 1315 C C . GLY A 1 175 ? -8.747 19.637 26.534 1.00 54.66 175 GLY A C 1
ATOM 1316 O O . GLY A 1 175 ? -9.634 19.952 27.324 1.00 54.66 175 GLY A O 1
ATOM 1317 N N . GLN A 1 176 ? -8.669 20.228 25.333 1.00 56.75 176 GLN A N 1
ATOM 1318 C CA . GLN A 1 176 ? -9.552 21.340 24.922 1.00 56.75 176 GLN A CA 1
ATOM 1319 C C . GLN A 1 176 ? -10.582 20.964 23.843 1.00 56.75 176 GLN A C 1
ATOM 1321 O O . GLN A 1 176 ? -10.798 21.700 22.878 1.00 56.75 176 GLN A O 1
ATOM 1326 N N . GLY A 1 177 ? -11.267 19.832 24.032 1.00 55.56 177 GLY A N 1
ATOM 1327 C CA . GLY A 1 177 ? -12.442 19.457 23.230 1.00 55.56 177 GLY A CA 1
ATOM 1328 C C . GLY A 1 177 ? -12.141 18.674 21.950 1.00 55.56 177 GLY A C 1
ATOM 1329 O O . GLY A 1 177 ? -13.006 18.596 21.074 1.00 55.56 177 GLY A O 1
ATOM 1330 N N . GLY A 1 178 ? -10.944 18.089 21.851 1.00 62.12 178 GLY A N 1
ATOM 1331 C CA . GLY A 1 178 ? -10.626 17.095 20.833 1.00 62.12 178 GLY A CA 1
ATOM 1332 C C . GLY A 1 178 ? -11.454 15.828 21.041 1.00 62.12 178 GLY A C 1
ATOM 1333 O O . GLY A 1 178 ? -11.675 15.381 22.169 1.00 62.12 178 GLY A O 1
ATOM 1334 N N . LYS A 1 179 ? -11.952 15.266 19.943 1.00 69.62 179 LYS A N 1
ATOM 1335 C CA . LYS A 1 179 ? -12.617 13.963 19.939 1.00 69.62 179 LYS A CA 1
ATOM 1336 C C . LYS A 1 179 ? -11.648 12.943 19.373 1.00 69.62 179 LYS A C 1
ATOM 1338 O O . LYS A 1 179 ? -11.225 13.091 18.230 1.00 69.62 179 LYS A O 1
ATOM 1343 N N . GLU A 1 180 ? -11.301 11.943 20.165 1.00 79.31 180 GLU A N 1
ATOM 1344 C CA . GLU A 1 180 ? -10.413 10.860 19.755 1.00 79.31 180 GLU A CA 1
ATOM 1345 C C . GLU A 1 180 ? -11.227 9.623 19.412 1.00 79.31 180 GLU A C 1
ATOM 1347 O O . GLU A 1 180 ? -12.263 9.349 20.019 1.00 79.31 180 GLU A O 1
ATOM 1352 N N . GLY A 1 181 ? -10.764 8.876 18.425 1.00 78.19 181 GLY A N 1
ATOM 1353 C CA . GLY A 1 181 ? -11.339 7.594 18.067 1.00 78.19 181 GLY A CA 1
ATOM 1354 C C . GLY A 1 181 ? -10.297 6.715 17.408 1.00 78.19 181 GLY A C 1
ATOM 1355 O O . GLY A 1 181 ? -9.299 7.202 16.872 1.00 78.19 181 GLY A O 1
ATOM 1356 N N . ASN A 1 182 ? -10.545 5.414 17.441 1.00 84.19 182 ASN A N 1
ATOM 1357 C CA . ASN A 1 182 ? -9.731 4.471 16.699 1.00 84.19 182 ASN A CA 1
ATOM 1358 C C . ASN A 1 182 ? -10.262 4.385 15.268 1.00 84.19 182 ASN A C 1
ATOM 1360 O O . ASN A 1 182 ? -11.467 4.473 15.012 1.00 84.19 182 ASN A O 1
ATOM 1364 N N . ALA A 1 183 ? -9.355 4.211 14.320 1.00 84.62 183 ALA A N 1
ATOM 1365 C CA . ALA A 1 183 ? -9.685 3.932 12.940 1.00 84.62 183 ALA A CA 1
ATOM 1366 C C . ALA A 1 183 ? -8.778 2.830 12.404 1.00 84.62 183 ALA A C 1
ATOM 1368 O O . ALA A 1 183 ? -7.652 2.646 12.855 1.00 84.62 183 ALA A O 1
ATOM 1369 N N . VAL A 1 184 ? -9.273 2.101 11.420 1.00 85.88 184 VAL A N 1
ATOM 1370 C CA . VAL A 1 184 ? -8.485 1.158 10.636 1.00 85.88 184 VAL A CA 1
ATOM 1371 C C . VAL A 1 184 ? -8.228 1.750 9.259 1.00 85.88 184 VAL A C 1
ATOM 1373 O O . VAL A 1 184 ? -9.085 2.426 8.684 1.00 85.88 184 VAL A O 1
ATOM 1376 N N . VAL A 1 185 ? -7.037 1.506 8.722 1.00 86.31 185 VAL A N 1
ATOM 1377 C CA . VAL A 1 185 ? -6.677 1.918 7.363 1.00 86.31 185 VAL A CA 1
ATOM 1378 C C . VAL A 1 185 ? -7.385 1.011 6.357 1.00 86.31 185 VAL A C 1
ATOM 1380 O O . VAL A 1 185 ? -7.216 -0.200 6.385 1.00 86.31 185 VAL A O 1
ATOM 1383 N N . THR A 1 186 ? -8.198 1.571 5.475 1.00 87.56 186 THR A N 1
ATOM 1384 C CA . THR A 1 186 ? -8.897 0.787 4.436 1.00 87.56 186 THR A CA 1
ATOM 1385 C C . THR A 1 186 ? -8.183 0.859 3.101 1.00 87.56 186 THR A C 1
ATOM 1387 O O . THR A 1 186 ? -8.129 -0.127 2.373 1.00 87.56 186 THR A O 1
ATOM 1390 N N . GLU A 1 187 ? -7.577 2.007 2.808 1.00 90.50 187 GLU A N 1
ATOM 1391 C CA . GLU A 1 187 ? -6.857 2.223 1.564 1.00 90.50 187 GLU A CA 1
ATOM 1392 C C . GLU A 1 187 ? -5.721 3.226 1.764 1.00 90.50 187 GLU A C 1
ATOM 1394 O O . GLU A 1 187 ? -5.891 4.229 2.461 1.00 90.50 187 GLU A O 1
ATOM 1399 N N . ILE A 1 188 ? -4.576 2.964 1.138 1.00 91.06 188 ILE A N 1
ATOM 1400 C CA . ILE A 1 188 ? -3.501 3.932 0.924 1.00 91.06 188 ILE A CA 1
ATOM 1401 C C . ILE A 1 188 ? -3.134 3.893 -0.555 1.00 91.06 188 ILE A C 1
ATOM 1403 O O . ILE A 1 188 ? -2.647 2.874 -1.044 1.00 91.06 188 ILE A O 1
ATOM 1407 N N . SER A 1 189 ? -3.312 5.011 -1.249 1.00 91.94 189 SER A N 1
ATOM 1408 C CA . SER A 1 189 ? -2.853 5.196 -2.622 1.00 91.94 189 SER A CA 1
ATOM 1409 C C . SER A 1 189 ? -1.683 6.175 -2.655 1.00 91.94 189 SER A C 1
ATOM 1411 O O . SER A 1 189 ? -1.721 7.217 -2.001 1.00 91.94 189 SER A O 1
ATOM 1413 N N . LEU A 1 190 ? -0.638 5.824 -3.397 1.00 91.00 190 LEU A N 1
ATOM 1414 C CA . LEU A 1 190 ? 0.512 6.662 -3.701 1.00 91.00 190 LEU A CA 1
ATOM 1415 C C . LEU A 1 190 ? 0.627 6.777 -5.218 1.00 91.00 190 LEU A C 1
ATOM 1417 O O . LEU A 1 190 ? 0.914 5.785 -5.883 1.00 91.00 190 LEU A O 1
ATOM 1421 N N . SER A 1 191 ? 0.470 7.981 -5.750 1.00 90.38 191 SER A N 1
ATOM 1422 C CA . SER A 1 191 ? 0.679 8.269 -7.170 1.00 90.38 191 SER A CA 1
ATOM 1423 C C . SER A 1 191 ? 1.840 9.233 -7.357 1.00 90.38 191 SER A C 1
ATOM 1425 O O . SER A 1 191 ? 1.984 10.184 -6.586 1.00 90.38 191 SER A O 1
ATOM 1427 N N . GLY A 1 192 ? 2.649 9.010 -8.387 1.00 87.38 192 GLY A N 1
ATOM 1428 C CA . GLY A 1 192 ? 3.783 9.864 -8.721 1.00 87.38 192 GLY A CA 1
ATOM 1429 C C . GLY A 1 192 ? 4.187 9.737 -10.184 1.00 87.38 192 GLY A C 1
ATOM 1430 O O . GLY A 1 192 ? 3.867 8.751 -10.848 1.00 87.38 192 GLY A O 1
ATOM 1431 N N . GLY A 1 193 ? 4.907 10.732 -10.694 1.00 84.94 193 GLY A N 1
ATOM 1432 C CA . GLY A 1 193 ? 5.452 10.690 -12.047 1.00 84.94 193 GLY A CA 1
ATOM 1433 C C . GLY A 1 193 ? 6.576 11.694 -12.254 1.00 84.94 193 GLY A C 1
ATOM 1434 O O . GLY A 1 193 ? 6.884 12.487 -11.370 1.00 84.94 193 GLY A O 1
ATOM 1435 N N . VAL A 1 194 ? 7.197 11.667 -13.432 1.00 80.31 194 VAL A N 1
ATOM 1436 C CA . VAL A 1 194 ? 8.299 12.584 -13.779 1.00 80.31 194 VAL A CA 1
ATOM 1437 C C . VAL A 1 194 ? 7.852 14.049 -13.717 1.00 80.31 194 VAL A C 1
ATOM 1439 O O . VAL A 1 194 ? 8.607 14.904 -13.258 1.00 80.31 194 VAL A O 1
ATOM 1442 N N . ASP A 1 195 ? 6.602 14.315 -14.098 1.00 78.31 195 ASP A N 1
ATOM 1443 C CA . ASP A 1 195 ? 6.031 15.664 -14.160 1.00 78.31 195 ASP A CA 1
ATOM 1444 C C . ASP A 1 195 ? 5.054 15.979 -13.013 1.00 78.31 195 ASP A C 1
ATOM 1446 O O . ASP A 1 195 ? 4.474 17.067 -12.968 1.00 78.31 195 ASP A O 1
ATOM 1450 N N . VAL A 1 196 ? 4.844 15.044 -12.077 1.00 79.19 196 VAL A N 1
ATOM 1451 C CA . VAL A 1 196 ? 3.826 15.160 -11.021 1.00 79.19 196 VAL A CA 1
ATOM 1452 C C . VAL A 1 196 ? 4.432 14.832 -9.661 1.00 79.19 196 VAL A C 1
ATOM 1454 O O . VAL A 1 196 ? 5.134 13.839 -9.492 1.00 79.19 196 VAL A O 1
ATOM 1457 N N . MET A 1 197 ? 4.147 15.673 -8.665 1.00 83.75 197 MET A N 1
ATOM 1458 C CA . MET A 1 197 ? 4.586 15.428 -7.292 1.00 83.75 197 MET A CA 1
ATOM 1459 C C . MET A 1 197 ? 3.937 14.164 -6.720 1.00 83.75 197 MET A C 1
ATOM 1461 O O . MET A 1 197 ? 2.779 13.874 -7.003 1.00 83.75 197 MET A O 1
ATOM 1465 N N . ASN A 1 198 ? 4.673 13.459 -5.859 1.00 84.06 198 ASN A N 1
ATOM 1466 C CA . ASN A 1 198 ? 4.137 12.303 -5.149 1.00 84.06 198 ASN A CA 1
ATOM 1467 C C . ASN A 1 198 ? 2.980 12.725 -4.234 1.00 84.06 198 ASN A C 1
ATOM 1469 O O . ASN A 1 198 ? 3.158 13.565 -3.347 1.00 84.06 198 ASN A O 1
ATOM 1473 N N . GLU A 1 199 ? 1.820 12.108 -4.426 1.00 88.56 199 GLU A N 1
ATOM 1474 C CA . GLU A 1 199 ? 0.613 12.348 -3.642 1.00 88.56 199 GLU A CA 1
ATOM 1475 C C . GLU A 1 199 ? 0.203 11.071 -2.910 1.00 88.56 199 GLU A C 1
ATOM 1477 O O . GLU A 1 199 ? 0.104 10.001 -3.508 1.00 88.56 199 GLU A O 1
ATOM 1482 N N . PHE A 1 200 ? -0.033 11.197 -1.601 1.00 88.25 200 PHE A N 1
ATOM 1483 C CA . PHE A 1 200 ? -0.576 10.129 -0.768 1.00 88.25 200 PHE A CA 1
ATOM 1484 C C . PHE A 1 200 ? -2.035 10.429 -0.445 1.00 88.25 200 PHE A C 1
ATOM 1486 O O . PHE A 1 200 ? -2.342 11.451 0.169 1.00 88.25 200 PHE A O 1
ATOM 1493 N N . THR A 1 201 ? -2.918 9.498 -0.786 1.00 89.62 201 THR A N 1
ATOM 1494 C CA . THR A 1 201 ? -4.319 9.501 -0.361 1.00 89.62 201 THR A CA 1
ATOM 1495 C C . THR A 1 201 ? -4.546 8.343 0.597 1.00 89.62 201 THR A C 1
ATOM 1497 O O . THR A 1 201 ? -4.133 7.220 0.319 1.00 89.62 201 THR A O 1
ATOM 1500 N N . VAL A 1 202 ? -5.190 8.606 1.735 1.00 87.75 202 VAL A N 1
ATOM 1501 C CA . VAL A 1 202 ? -5.465 7.589 2.756 1.00 87.75 202 VAL A CA 1
ATOM 1502 C C . VAL A 1 202 ? -6.937 7.615 3.138 1.00 87.75 202 VAL A C 1
ATOM 1504 O O . VAL A 1 202 ? -7.468 8.663 3.509 1.00 87.75 202 VAL A O 1
ATOM 1507 N N . SER A 1 203 ? -7.566 6.445 3.109 1.00 89.00 203 SER A N 1
ATOM 1508 C CA . SER A 1 203 ? -8.946 6.236 3.542 1.00 89.00 203 SER A CA 1
ATOM 1509 C C . SER A 1 203 ? -8.966 5.465 4.856 1.00 89.00 203 SER A C 1
ATOM 1511 O O . SER A 1 203 ? -8.433 4.356 4.963 1.00 89.00 203 SER A O 1
ATOM 1513 N N . LEU A 1 204 ? -9.614 6.046 5.863 1.00 87.19 204 LEU A N 1
ATOM 1514 C CA . LEU A 1 204 ? -9.734 5.488 7.207 1.00 87.19 204 LEU A CA 1
ATOM 1515 C C . LEU A 1 204 ? -11.192 5.155 7.517 1.00 87.19 204 LEU A C 1
ATOM 1517 O O . LEU A 1 204 ? -12.094 5.934 7.206 1.00 87.19 204 LEU A O 1
ATOM 1521 N N . GLN A 1 205 ? -11.412 4.040 8.203 1.00 84.44 205 GLN A N 1
ATOM 1522 C CA . GLN A 1 205 ? -12.720 3.653 8.714 1.00 84.44 205 GLN A CA 1
ATOM 1523 C C . GLN A 1 205 ? -12.700 3.642 10.239 1.00 84.44 205 GLN A C 1
ATOM 1525 O O . GLN A 1 205 ? -11.899 2.941 10.850 1.00 84.44 205 GLN A O 1
ATOM 1530 N N . GLY A 1 206 ? -13.590 4.419 10.858 1.00 82.25 206 GLY A N 1
ATOM 1531 C CA . GLY A 1 206 ? -13.718 4.460 12.314 1.00 82.25 206 GLY A CA 1
ATOM 1532 C C . GLY A 1 206 ? -14.117 3.102 12.897 1.00 82.25 206 GLY A C 1
ATOM 1533 O O . GLY A 1 206 ? -14.939 2.388 12.319 1.00 82.25 206 GLY A O 1
ATOM 1534 N N . THR A 1 207 ? -13.546 2.766 14.050 1.00 81.00 207 THR A N 1
ATOM 1535 C CA . THR A 1 207 ? -13.832 1.544 14.804 1.00 81.00 207 THR A CA 1
ATOM 1536 C C . THR A 1 207 ? -13.952 1.852 16.294 1.00 81.00 207 THR A C 1
ATOM 1538 O O . THR A 1 207 ? -13.183 2.631 16.855 1.00 81.00 207 THR A O 1
ATOM 1541 N N . GLY A 1 208 ? -14.928 1.229 16.951 1.00 78.56 208 GLY A N 1
ATOM 1542 C CA . GLY A 1 208 ? -15.086 1.301 18.397 1.00 78.56 208 GLY A CA 1
ATOM 1543 C C . GLY A 1 208 ? -15.562 2.664 18.899 1.00 78.56 208 GLY A C 1
ATOM 1544 O O . GLY A 1 208 ? -16.395 3.321 18.281 1.00 78.56 208 GLY A O 1
ATOM 1545 N N . ALA A 1 209 ? -15.095 3.045 20.086 1.00 67.50 209 ALA A N 1
ATOM 1546 C CA . ALA A 1 209 ? -15.641 4.172 20.831 1.00 67.50 209 ALA A CA 1
ATOM 1547 C C . ALA A 1 209 ? -14.954 5.502 20.504 1.00 67.50 209 ALA A C 1
ATOM 1549 O O . ALA A 1 209 ? -13.765 5.563 20.194 1.00 67.50 209 ALA A O 1
ATOM 1550 N N . LEU A 1 210 ? -15.714 6.582 20.678 1.00 69.00 210 LEU A N 1
ATOM 1551 C CA . LEU A 1 210 ? -15.199 7.942 20.675 1.00 69.00 210 LEU A CA 1
ATOM 1552 C C . LEU A 1 210 ? -14.869 8.354 22.115 1.00 69.00 210 LEU A C 1
ATOM 1554 O O . LEU A 1 210 ? -15.759 8.418 22.965 1.00 69.00 210 LEU A O 1
ATOM 1558 N N . ALA A 1 211 ? -13.599 8.639 22.387 1.00 65.69 211 ALA A N 1
ATOM 1559 C CA . ALA A 1 211 ? -13.143 9.162 23.666 1.00 65.69 211 ALA A CA 1
ATOM 1560 C C . ALA A 1 211 ? -13.098 10.697 23.626 1.00 65.69 211 ALA A C 1
ATOM 1562 O O . ALA A 1 211 ? -12.701 11.317 22.637 1.00 65.69 211 ALA A O 1
ATOM 1563 N N . LEU A 1 212 ? -13.527 11.332 24.716 1.00 56.25 212 LEU A N 1
ATOM 1564 C CA . LEU A 1 212 ? -13.244 12.746 24.950 1.00 56.25 212 LEU A CA 1
ATOM 1565 C C . LEU A 1 212 ? -11.846 12.835 25.559 1.00 56.25 212 LEU A C 1
ATOM 1567 O O . LEU A 1 212 ? -11.575 12.137 26.535 1.00 56.25 212 LEU A O 1
ATOM 1571 N N . THR A 1 213 ? -10.982 13.694 25.016 1.00 53.59 213 THR A N 1
ATOM 1572 C CA . THR A 1 213 ? -9.696 13.994 25.662 1.00 53.59 213 THR A CA 1
ATOM 1573 C C . THR A 1 213 ? -9.952 14.538 27.065 1.00 53.59 213 THR A C 1
ATOM 1575 O O . THR A 1 213 ? -10.608 15.578 27.188 1.00 53.59 213 THR A O 1
ATOM 1578 N N . SER A 1 214 ? -9.462 13.845 28.095 1.00 47.34 214 SER A N 1
ATOM 1579 C CA . SER A 1 214 ? -9.416 14.344 29.477 1.00 47.34 214 SER A CA 1
ATOM 1580 C C . SER A 1 214 ? -8.347 15.411 29.652 1.00 47.34 214 SER A C 1
ATOM 1582 O O . SER A 1 214 ? -7.233 15.169 29.131 1.00 47.34 214 SER A O 1
#

Foldseek 3Di:
DQPPDDDDDDFFDFFKKKKKKFWDKDFPDDPVQCVVQVNFTAIFTAKIKIKMKTKDTPDGHPVRVVCLVVQHWDKDKDWQQVPPDVVDPFATKIKIATWTWDDWDWDDDDVGDIMIMTMTMDTFHPDDPPDRTRIDIDGGPNYPDDPVVVVLRVCSSNSHWDKDWDDPPPDPDFQDWIKIFTWTWGMWMWIDGPPGRIDIDTDIGTGTHIDTGD

pLDDT: mean 76.06, std 11.79, range [39.03, 91.94]

Secondary structure (DSSP, 8-state):
--TT-------EEEEEEEEEEEEEEEE---HHHHHHHTSPPPEEEEEEEEEEEEEEEEEE-HHHHHHHHHT--EEEEE-TTS---TT-SSS-EEEEEEEEEEEEEEE--TTS--EEEEEEEEEE----TTSPPSEEEEE-TT--S-HHHHHHHHHHHHTPPEEEEE-TT---STTSSPEEEEEEEEEEEEEEETTEEEEEEEEEEEEEEEEEP-

Sequence (214 aa):
VTGSYFPLTELGTAQAFTLTQTADTTDTTDFATAQANGGFNTMRQTLATVAIELSQFYSVAAEFHAALLARDELIIQINPDGAYTGASPTAYSIARGYFKPVTDNYEGDVGGDENESITFNLSVPQSPATLETPFTWEHGSATTLNQAIQDLLSAFLTQAEVQVQYLPNGVTTAGQGGKEGNAVVTEISLSGGVDVMNEFTVSLQGTGALALTS